Protein AF-0000000067233945 (afdb_homodimer)

InterPro domains:
  IPR002539 MaoC-like dehydratase domain [PF01575] (28-101)
  IPR029069 HotDog domain superfamily [SSF54637] (21-103)
  IPR050965 UPF0336/Enoyl-CoA hydratase-related [PTHR43437] (22-103)

Solvent-accessible surface area (backbone atoms only — not comparable to full-atom values): 13261 Å² total; per-residue (Å²): 133,83,76,78,77,71,69,76,73,77,72,70,74,66,76,70,79,64,71,60,73,82,53,92,84,70,81,84,87,83,86,82,77,51,47,72,66,56,49,52,49,48,29,64,74,52,53,35,62,26,43,28,56,71,29,55,66,44,8,42,72,60,71,35,97,44,28,33,53,59,64,60,66,63,55,40,41,55,60,12,54,49,18,49,72,28,61,60,60,79,81,51,66,50,79,46,71,59,85,68,89,46,60,55,53,72,126,133,81,75,77,75,70,67,75,71,77,71,68,72,67,74,69,80,65,73,61,71,82,53,92,84,70,82,84,85,84,89,83,78,53,48,72,66,56,49,50,50,48,30,63,72,53,53,36,60,25,43,28,57,73,29,56,68,45,9,42,73,59,71,34,96,44,29,32,54,59,62,62,65,63,55,39,41,54,59,12,53,49,18,49,73,28,64,59,61,78,81,52,65,50,81,46,72,59,84,69,88,47,61,56,53,71,128

Sequence (214 aa):
MLRSLRVPGARLLAASSLRREVHVGAEASVTRAFSAEEVKHFVLLTGDANPIHASDVAAKTAGFSAPVLPGILVASLFPAIIGSQFPGTVYVSQTLRFRSPALFSTPMLRSLRVPGARLLAASSLRREVHVGAEASVTRAFSAEEVKHFVLLTGDANPIHASDVAAKTAGFSAPVLPGILVASLFPAIIGSQFPGTVYVSQTLRFRSPALFSTP

Foldseek 3Di:
DPPPPPPPPPPPPPPPLPQPDDDVPDDDDDDDADALVNQVVVCVVVVVPQCLQHDCVSVVVVPHNHRFRDPVVVVVVVCVRVCVVGPPDDDDDDDDDDDDTHDGDDD/DPPPPPPVPDPPPPPPLPQPDDDVPDDDDDDDADALVNQVVVCVVVVVPQCLQHDCVSVVVVPHNHRFRDPVVVVVVVCVRVCVVGPPDDDDDDDDDDDDTHDGDDD

Structure (mmCIF, N/CA/C/O backbone):
data_AF-0000000067233945-model_v1
#
loop_
_entity.id
_entity.type
_entity.pdbx_description
1 polymer 'MaoC-like domain-containing protein'
#
loop_
_atom_site.group_PDB
_atom_site.id
_atom_site.type_symbol
_atom_site.label_atom_id
_atom_site.label_alt_id
_atom_site.label_comp_id
_atom_site.label_asym_id
_atom_site.label_entity_id
_atom_site.label_seq_id
_atom_site.pdbx_PDB_ins_code
_atom_site.Cartn_x
_atom_site.Cartn_y
_atom_site.Cartn_z
_atom_site.occupancy
_atom_site.B_iso_or_equiv
_atom_site.auth_seq_id
_atom_site.auth_comp_id
_atom_site.auth_asym_id
_atom_site.auth_atom_id
_atom_site.pdbx_PDB_model_num
ATOM 1 N N . MET A 1 1 ? 29.312 -39.75 -45.094 1 30.08 1 MET A N 1
ATOM 2 C CA . MET A 1 1 ? 28.359 -40.031 -44.031 1 30.08 1 MET A CA 1
ATOM 3 C C . MET A 1 1 ? 28.312 -38.906 -43.031 1 30.08 1 MET A C 1
ATOM 5 O O . MET A 1 1 ? 29.234 -38.688 -42.25 1 30.08 1 MET A O 1
ATOM 9 N N . LEU A 1 2 ? 27.797 -37.719 -43.438 1 33.41 2 LEU A N 1
ATOM 10 C CA . LEU A 1 2 ? 27.719 -36.438 -42.719 1 33.41 2 LEU A CA 1
ATOM 11 C C . LEU A 1 2 ? 26.891 -36.594 -41.438 1 33.41 2 LEU A C 1
ATOM 13 O O . LEU A 1 2 ? 25.703 -36.906 -41.5 1 33.41 2 LEU A O 1
ATOM 17 N N . ARG A 1 3 ? 27.531 -36.938 -40.344 1 36.28 3 ARG A N 1
ATOM 18 C CA . ARG A 1 3 ? 26.891 -37.094 -39.031 1 36.28 3 ARG A CA 1
ATOM 19 C C . ARG A 1 3 ? 26.141 -35.844 -38.625 1 36.28 3 ARG A C 1
ATOM 21 O O . ARG A 1 3 ? 26.672 -34.719 -38.719 1 36.28 3 ARG A O 1
ATOM 28 N N . SER A 1 4 ? 24.797 -35.812 -38.875 1 39.56 4 SER A N 1
ATOM 29 C CA . SER A 1 4 ? 23.891 -34.75 -38.438 1 39.56 4 SER A CA 1
ATOM 30 C C . SER A 1 4 ? 24.109 -34.438 -36.969 1 39.56 4 SER A C 1
ATOM 32 O O . SER A 1 4 ? 24.156 -35.312 -36.094 1 39.56 4 SER A O 1
ATOM 34 N N . LEU A 1 5 ? 24.984 -33.438 -36.688 1 36.53 5 LEU A N 1
ATOM 35 C CA . LEU A 1 5 ? 25.188 -32.906 -35.344 1 36.53 5 LEU A CA 1
ATOM 36 C C . LEU A 1 5 ? 23.859 -32.5 -34.719 1 36.53 5 LEU A C 1
ATOM 38 O O . LEU A 1 5 ? 23.188 -31.578 -35.219 1 36.53 5 LEU A O 1
ATOM 42 N N . ARG A 1 6 ? 23.125 -33.469 -34.25 1 37.44 6 ARG A N 1
ATOM 43 C CA . ARG A 1 6 ? 21.922 -33.156 -33.5 1 37.44 6 ARG A CA 1
ATOM 44 C C . ARG A 1 6 ? 22.234 -32.125 -32.406 1 37.44 6 ARG A C 1
ATOM 46 O O . ARG A 1 6 ? 23.125 -32.344 -31.562 1 37.44 6 ARG A O 1
ATOM 53 N N . VAL A 1 7 ? 22.172 -30.859 -32.75 1 34.22 7 VAL A N 1
ATOM 54 C CA . VAL A 1 7 ? 22.25 -29.828 -31.734 1 34.22 7 VAL A CA 1
ATOM 55 C C . VAL A 1 7 ? 21.344 -30.188 -30.562 1 34.22 7 VAL A C 1
ATOM 57 O O . VAL A 1 7 ? 20.203 -30.625 -30.766 1 34.22 7 VAL A O 1
ATOM 60 N N . PRO A 1 8 ? 21.953 -30.609 -29.438 1 35.12 8 PRO A N 1
ATOM 61 C CA . PRO A 1 8 ? 21.141 -30.875 -28.25 1 35.12 8 PRO A CA 1
ATOM 62 C C . PRO A 1 8 ? 20.031 -29.844 -28.047 1 35.12 8 PRO A C 1
ATOM 64 O O . PRO A 1 8 ? 20.172 -28.688 -28.453 1 35.12 8 PRO A O 1
ATOM 67 N N . GLY A 1 9 ? 18.781 -30.312 -28.266 1 31.11 9 GLY A N 1
ATOM 68 C CA . GLY A 1 9 ? 17.578 -29.547 -28 1 31.11 9 GLY A CA 1
ATOM 69 C C . GLY A 1 9 ? 17.703 -28.656 -26.766 1 31.11 9 GLY A C 1
ATOM 70 O O . GLY A 1 9 ? 18.391 -29.016 -25.812 1 31.11 9 GLY A O 1
ATOM 71 N N . ALA A 1 10 ? 17.844 -27.375 -26.922 1 32.16 10 ALA A N 1
ATOM 72 C CA . ALA A 1 10 ? 17.641 -26.359 -25.891 1 32.16 10 ALA A CA 1
ATOM 73 C C . ALA A 1 10 ? 16.531 -26.797 -24.922 1 32.16 10 ALA A C 1
ATOM 75 O O . ALA A 1 10 ? 15.383 -26.984 -25.344 1 32.16 10 ALA A O 1
ATOM 76 N N . ARG A 1 11 ? 16.859 -27.766 -24.062 1 32.28 11 ARG A N 1
ATOM 77 C CA . ARG A 1 11 ? 15.945 -27.969 -22.938 1 32.28 11 ARG A CA 1
ATOM 78 C C . ARG A 1 11 ? 15.32 -26.641 -22.5 1 32.28 11 ARG A C 1
ATOM 80 O O . ARG A 1 11 ? 16.031 -25.719 -22.094 1 32.28 11 ARG A O 1
ATOM 87 N N . LEU A 1 12 ? 14.289 -26.219 -23.094 1 32.25 12 LEU A N 1
ATOM 88 C CA . LEU A 1 12 ? 13.414 -25.234 -22.484 1 32.25 12 LEU A CA 1
ATOM 89 C C . LEU A 1 12 ? 13.438 -25.359 -20.953 1 32.25 12 LEU A C 1
ATOM 91 O O . LEU A 1 12 ? 13.039 -26.391 -20.422 1 32.25 12 LEU A O 1
ATOM 95 N N . LEU A 1 13 ? 14.414 -24.906 -20.328 1 33.31 13 LEU A N 1
ATOM 96 C CA . LEU A 1 13 ? 14.297 -24.766 -18.891 1 33.31 13 LEU A CA 1
ATOM 97 C C . LEU A 1 13 ? 12.828 -24.625 -18.484 1 33.31 13 LEU A C 1
ATOM 99 O O . LEU A 1 13 ? 12.172 -23.641 -18.844 1 33.31 13 LEU A O 1
ATOM 103 N N . ALA A 1 14 ? 12.078 -25.641 -18.594 1 33.59 14 ALA A N 1
ATOM 104 C CA . ALA A 1 14 ? 10.812 -25.672 -17.859 1 33.59 14 ALA A CA 1
ATOM 105 C C . ALA A 1 14 ? 10.906 -24.875 -16.562 1 33.59 14 ALA A C 1
ATOM 107 O O . ALA A 1 14 ? 11.844 -25.062 -15.781 1 33.59 14 ALA A O 1
ATOM 108 N N . 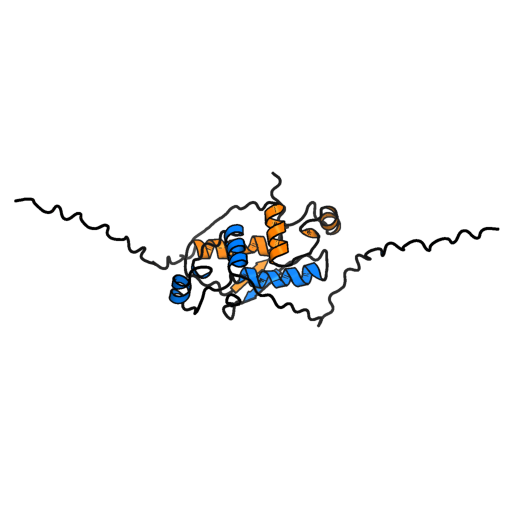ALA A 1 15 ? 10.789 -23.609 -16.594 1 37.28 15 ALA A N 1
ATOM 109 C CA . ALA A 1 15 ? 10.523 -22.875 -15.352 1 37.28 15 ALA A CA 1
ATOM 110 C C . ALA A 1 15 ? 9.773 -23.766 -14.352 1 37.28 15 ALA A C 1
ATOM 112 O O . ALA A 1 15 ? 8.602 -24.078 -14.555 1 37.28 15 ALA A O 1
ATOM 113 N N . SER A 1 16 ? 10.195 -24.984 -14.008 1 38.03 16 SER A N 1
ATOM 114 C CA . SER A 1 16 ? 9.656 -25.719 -12.867 1 38.03 16 SER A CA 1
ATOM 115 C C . SER A 1 16 ? 9.023 -24.781 -11.844 1 38.03 16 SER A C 1
ATOM 117 O O . SER A 1 16 ? 9.648 -23.812 -11.414 1 38.03 16 SER A O 1
ATOM 119 N N . SER A 1 17 ? 7.781 -24.297 -12 1 43.81 17 SER A N 1
ATOM 120 C CA . SER A 1 17 ? 6.906 -23.641 -11.031 1 43.81 17 SER A CA 1
ATOM 121 C C . SER A 1 17 ? 7.227 -24.078 -9.609 1 43.81 17 SER A C 1
ATOM 123 O O . SER A 1 17 ? 6.449 -24.812 -8.984 1 43.81 17 SER A O 1
ATOM 125 N N . LEU A 1 18 ? 8.352 -24.812 -9.281 1 44.22 18 LEU A N 1
ATOM 126 C CA . LEU A 1 18 ? 8.625 -25.25 -7.918 1 44.22 18 LEU A CA 1
ATOM 127 C C . LEU A 1 18 ? 8.266 -24.156 -6.918 1 44.22 18 LEU A C 1
ATOM 129 O O . LEU A 1 18 ? 8.727 -23.031 -7.035 1 44.22 18 LEU A O 1
ATOM 133 N N . ARG A 1 19 ? 7.008 -24.203 -6.531 1 52.81 19 ARG A N 1
ATOM 134 C CA . ARG A 1 19 ? 6.629 -23.469 -5.336 1 52.81 19 ARG A CA 1
ATOM 135 C C . ARG A 1 19 ? 7.781 -23.406 -4.34 1 52.81 19 ARG A C 1
ATOM 137 O O . ARG A 1 19 ? 8.188 -24.422 -3.785 1 52.81 19 ARG A O 1
ATOM 144 N N . ARG A 1 20 ? 8.828 -22.703 -4.656 1 61.91 20 ARG A N 1
ATOM 145 C CA . ARG A 1 20 ? 9.852 -22.469 -3.637 1 61.91 20 ARG A CA 1
ATOM 146 C C . ARG A 1 20 ? 9.211 -22.266 -2.266 1 61.91 20 ARG A C 1
ATOM 148 O O . ARG A 1 20 ? 8.25 -21.516 -2.127 1 61.91 20 ARG A O 1
ATOM 155 N N . GLU A 1 21 ? 9.258 -23.328 -1.604 1 69.44 21 GLU A N 1
ATOM 156 C CA . GLU A 1 21 ? 8.805 -23.25 -0.218 1 69.44 21 GLU A CA 1
ATOM 157 C C . GLU A 1 21 ? 9.711 -22.328 0.602 1 69.44 21 GLU A C 1
ATOM 159 O O . GLU A 1 21 ? 10.93 -22.328 0.42 1 69.44 21 GLU A O 1
ATOM 164 N N . VAL A 1 22 ? 9.109 -21.359 1.171 1 70.25 22 VAL A N 1
ATOM 165 C CA . VAL A 1 22 ? 9.852 -20.531 2.125 1 70.25 22 VAL A CA 1
ATOM 166 C C . VAL A 1 22 ? 10.102 -21.328 3.404 1 70.25 22 VAL A C 1
ATOM 168 O O . VAL A 1 22 ? 9.18 -21.906 3.984 1 70.25 22 VAL A O 1
ATOM 171 N N . HIS A 1 23 ? 11.312 -21.516 3.559 1 76.94 23 HIS A N 1
ATOM 172 C CA . HIS A 1 23 ? 11.648 -22.219 4.789 1 76.94 23 HIS A CA 1
ATOM 173 C C . HIS A 1 23 ? 11.648 -21.281 5.984 1 76.94 23 HIS A C 1
ATOM 175 O O . HIS A 1 23 ? 11.992 -20.094 5.844 1 76.94 23 HIS A O 1
ATOM 181 N N . VAL A 1 24 ? 11.195 -21.781 7.105 1 79.69 24 VAL A N 1
ATOM 182 C CA . VAL A 1 24 ? 11.289 -21.016 8.352 1 79.69 24 VAL A CA 1
ATOM 183 C C . VAL A 1 24 ? 12.734 -20.578 8.578 1 79.69 24 VAL A C 1
ATOM 185 O O . VAL A 1 24 ? 13.664 -21.375 8.422 1 79.69 24 VAL A O 1
ATOM 188 N N . GLY A 1 25 ? 12.844 -19.312 8.75 1 82.12 25 GLY A N 1
ATOM 189 C CA . GLY A 1 25 ? 14.164 -18.75 8.977 1 82.12 25 GLY A CA 1
ATOM 190 C C . GLY A 1 25 ? 14.758 -18.094 7.742 1 82.12 25 GLY A C 1
ATOM 191 O O . GLY A 1 25 ? 15.789 -17.422 7.824 1 82.12 25 GLY A O 1
ATOM 192 N N . ALA A 1 26 ? 14.156 -18.312 6.594 1 80.38 26 ALA A N 1
ATOM 193 C CA . ALA A 1 26 ? 14.633 -17.641 5.387 1 80.38 26 ALA A CA 1
ATOM 194 C C . ALA A 1 26 ? 14.508 -16.125 5.52 1 80.38 26 ALA A C 1
ATOM 196 O O . ALA A 1 26 ? 13.555 -15.617 6.117 1 80.38 26 ALA A O 1
ATOM 197 N N . GLU A 1 27 ? 15.602 -15.414 5.203 1 83.19 27 GLU A N 1
ATOM 198 C CA . GLU A 1 27 ? 15.609 -13.961 5.262 1 83.19 27 GLU A CA 1
ATOM 199 C C . GLU A 1 27 ? 15.703 -13.352 3.863 1 83.19 27 GLU A C 1
ATOM 201 O O . GLU A 1 27 ? 16.438 -13.859 3.012 1 83.19 27 GLU A O 1
ATOM 206 N N . ALA A 1 28 ? 14.922 -12.422 3.65 1 83.62 28 ALA A N 1
ATOM 207 C CA . ALA A 1 28 ? 15.008 -11.586 2.453 1 83.62 28 ALA A CA 1
ATOM 208 C C . ALA A 1 28 ? 15.031 -10.102 2.816 1 83.62 28 ALA A C 1
ATOM 210 O O . ALA A 1 28 ? 14.359 -9.68 3.76 1 83.62 28 ALA A O 1
ATOM 211 N N . SER A 1 29 ? 15.945 -9.375 2.152 1 84.19 29 SER A N 1
ATOM 212 C CA . SER A 1 29 ? 16.047 -7.945 2.412 1 84.19 29 SER A CA 1
ATOM 213 C C . SER A 1 29 ? 16.109 -7.152 1.111 1 84.19 29 SER A C 1
ATOM 215 O O . SER A 1 29 ? 16.703 -7.602 0.128 1 84.19 29 SER A O 1
ATOM 217 N N . VAL A 1 30 ? 15.461 -6.055 1.153 1 85.56 30 VAL A N 1
ATOM 218 C CA . VAL A 1 30 ? 15.555 -5.098 0.057 1 85.56 30 VAL A CA 1
ATOM 219 C C . VAL A 1 30 ? 15.781 -3.693 0.616 1 85.56 30 VAL A C 1
ATOM 221 O O . VAL A 1 30 ? 15.227 -3.34 1.662 1 85.56 30 VAL A O 1
ATOM 224 N N . THR A 1 31 ? 16.688 -2.938 0.025 1 87.94 31 THR A N 1
ATOM 225 C CA . THR A 1 31 ? 16.844 -1.515 0.306 1 87.94 31 THR A CA 1
ATOM 226 C C . THR A 1 31 ? 16.328 -0.671 -0.855 1 87.94 31 THR A C 1
ATOM 228 O O . THR A 1 31 ? 16.703 -0.886 -2.006 1 87.94 31 THR A O 1
ATOM 231 N N . ARG A 1 32 ? 15.438 0.134 -0.486 1 90.25 32 ARG A N 1
ATOM 232 C CA . ARG A 1 32 ? 14.812 0.95 -1.518 1 90.25 32 ARG A CA 1
ATOM 233 C C . ARG A 1 32 ? 14.75 2.416 -1.098 1 90.25 32 ARG A C 1
ATOM 235 O O . ARG A 1 32 ? 14.445 2.725 0.055 1 90.25 32 ARG A O 1
ATOM 242 N N . ALA A 1 33 ? 15.195 3.307 -2.045 1 91.31 33 ALA A N 1
ATOM 243 C CA . ALA A 1 33 ? 14.977 4.746 -1.906 1 91.31 33 ALA A CA 1
ATOM 244 C C . ALA A 1 33 ? 13.859 5.219 -2.826 1 91.31 33 ALA A C 1
ATOM 246 O O . ALA A 1 33 ? 13.836 4.883 -4.012 1 91.31 33 ALA A O 1
ATOM 247 N N . PHE A 1 34 ? 12.898 5.906 -2.23 1 94.81 34 PHE A N 1
ATOM 248 C CA . PHE A 1 34 ? 11.844 6.512 -3.035 1 94.81 34 PHE A CA 1
ATOM 249 C C . PHE A 1 34 ? 12.109 7.996 -3.256 1 94.81 34 PHE A C 1
AT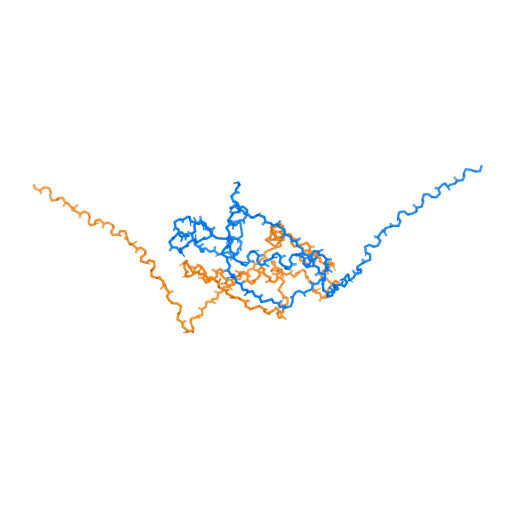OM 251 O O . PHE A 1 34 ? 12.359 8.734 -2.301 1 94.81 34 PHE A O 1
ATOM 258 N N . SER A 1 35 ? 12.031 8.43 -4.5 1 93.75 35 SER A N 1
ATOM 259 C CA . SER A 1 35 ? 12.18 9.844 -4.82 1 93.75 35 SER A CA 1
ATOM 260 C C . SER A 1 35 ? 10.883 10.609 -4.586 1 93.75 35 SER A C 1
ATOM 262 O O . SER A 1 35 ? 9.812 10 -4.465 1 93.75 35 SER A O 1
ATOM 264 N N . ALA A 1 36 ? 10.992 11.938 -4.59 1 93.94 36 ALA A N 1
ATOM 265 C CA . ALA A 1 36 ? 9.812 12.781 -4.465 1 93.94 36 ALA A CA 1
ATOM 266 C C . ALA A 1 36 ? 8.828 12.531 -5.605 1 93.94 36 ALA A C 1
ATOM 268 O O . ALA A 1 36 ? 7.613 12.539 -5.402 1 93.94 36 ALA A O 1
ATOM 269 N N . GLU A 1 37 ? 9.398 12.289 -6.754 1 94.75 37 GLU A N 1
ATOM 270 C CA . GLU A 1 37 ? 8.555 12.039 -7.922 1 94.75 37 GLU A CA 1
ATOM 271 C C . GLU A 1 37 ? 7.809 10.711 -7.785 1 94.75 37 GLU A C 1
ATOM 273 O O . GLU A 1 37 ? 6.633 10.625 -8.141 1 94.75 37 GLU A O 1
ATOM 278 N N . GLU A 1 38 ? 8.414 9.695 -7.285 1 96.06 38 GLU A N 1
ATOM 279 C CA . GLU A 1 38 ? 7.77 8.398 -7.066 1 96.06 38 GLU A CA 1
ATOM 280 C C . GLU A 1 38 ? 6.66 8.5 -6.027 1 96.06 38 GLU A C 1
ATOM 282 O O . GLU A 1 38 ? 5.59 7.914 -6.191 1 96.06 38 GLU A O 1
ATOM 287 N N . VAL A 1 39 ? 6.953 9.297 -5 1 96.56 39 VAL A N 1
ATOM 288 C CA . VAL A 1 39 ? 5.938 9.484 -3.973 1 96.56 39 VAL A CA 1
ATOM 289 C C . VAL A 1 39 ? 4.754 10.266 -4.551 1 96.56 39 VAL A C 1
ATOM 291 O O . VAL A 1 39 ? 3.598 9.938 -4.273 1 96.56 39 VAL A O 1
ATOM 294 N N . LYS A 1 40 ? 5.07 11.273 -5.352 1 95.88 40 LYS A N 1
ATOM 295 C CA . LYS A 1 40 ? 4.004 12.023 -6.008 1 95.88 40 LYS A CA 1
ATOM 296 C C . LYS A 1 40 ? 3.131 11.109 -6.863 1 95.88 40 LYS A C 1
ATOM 298 O O . LYS A 1 40 ? 1.903 11.219 -6.844 1 95.88 40 LYS A O 1
ATOM 303 N N . HIS A 1 41 ? 3.711 10.219 -7.559 1 96.25 41 HIS A N 1
ATOM 304 C CA . HIS A 1 41 ? 2.965 9.258 -8.359 1 96.25 41 HIS A CA 1
ATOM 305 C C . HIS A 1 41 ? 2.086 8.367 -7.488 1 96.25 41 HIS A C 1
ATOM 307 O O . HIS A 1 41 ? 0.93 8.102 -7.828 1 96.25 41 HIS A O 1
ATOM 313 N N . PHE A 1 42 ? 2.633 7.957 -6.422 1 97.75 42 PHE A N 1
ATOM 314 C CA . PHE A 1 42 ? 1.898 7.074 -5.52 1 97.75 42 PHE A CA 1
ATOM 315 C C . PHE A 1 42 ? 0.682 7.789 -4.941 1 97.75 42 PHE A C 1
ATOM 317 O O . PHE A 1 42 ? -0.415 7.227 -4.906 1 97.75 42 PHE A O 1
ATOM 324 N N . VAL A 1 43 ? 0.889 9.023 -4.5 1 97 43 VAL A N 1
ATOM 325 C CA . VAL A 1 43 ? -0.209 9.734 -3.848 1 97 43 VAL A CA 1
ATOM 326 C C . VAL A 1 43 ? -1.282 10.078 -4.875 1 97 43 VAL A C 1
ATOM 328 O O . VAL A 1 43 ? -2.475 10.094 -4.559 1 97 43 VAL A O 1
ATOM 331 N N . LEU A 1 44 ? -0.892 10.336 -6.105 1 95.81 44 LEU A N 1
ATOM 332 C CA . LEU A 1 44 ? -1.872 10.562 -7.16 1 95.81 44 LEU A CA 1
ATOM 333 C C . LEU A 1 44 ? -2.65 9.289 -7.465 1 95.81 44 LEU A C 1
ATOM 335 O O . LEU A 1 44 ? -3.869 9.328 -7.648 1 95.81 44 LEU A O 1
ATOM 339 N N . LEU A 1 45 ? -1.962 8.195 -7.539 1 96.5 45 LEU A N 1
ATOM 340 C CA . LEU A 1 45 ? -2.57 6.902 -7.832 1 96.5 45 LEU A CA 1
ATOM 341 C C . LEU A 1 45 ? -3.586 6.527 -6.758 1 96.5 45 LEU A C 1
ATOM 343 O O . LEU A 1 45 ? -4.68 6.047 -7.074 1 96.5 45 LEU A O 1
ATOM 347 N N . THR A 1 46 ? -3.232 6.723 -5.504 1 95.94 46 THR A N 1
ATOM 348 C CA . THR A 1 46 ? -4.043 6.234 -4.395 1 95.94 46 THR A CA 1
ATOM 349 C C . THR A 1 46 ? -5.047 7.297 -3.951 1 95.94 46 THR A C 1
ATOM 351 O O . THR A 1 46 ? -6.016 6.988 -3.258 1 95.94 46 THR A O 1
ATOM 354 N N . GLY A 1 47 ? -4.73 8.641 -4.23 1 95.06 47 GLY A N 1
ATOM 355 C CA . GLY A 1 47 ? -5.578 9.734 -3.787 1 95.06 47 GLY A CA 1
ATOM 356 C C . GLY A 1 47 ? -5.199 10.266 -2.416 1 95.06 47 GLY A C 1
ATOM 357 O O . GLY A 1 47 ? -5.969 11 -1.794 1 95.06 47 GLY A O 1
ATOM 358 N N . ASP A 1 48 ? -4.086 9.828 -1.874 1 95.5 48 ASP A N 1
ATOM 359 C CA . ASP A 1 48 ? -3.625 10.32 -0.578 1 95.5 48 ASP A CA 1
ATOM 360 C C . ASP A 1 48 ? -3.168 11.773 -0.668 1 95.5 48 ASP A C 1
ATOM 362 O O . ASP A 1 48 ? -1.996 12.039 -0.941 1 95.5 48 ASP A O 1
ATOM 366 N N . ALA A 1 49 ? -4.016 12.672 -0.311 1 94.5 49 ALA A N 1
ATOM 367 C CA . ALA A 1 49 ? -3.736 14.102 -0.442 1 94.5 49 ALA A CA 1
ATOM 368 C C . ALA A 1 49 ? -3.24 14.688 0.877 1 94.5 49 ALA A C 1
ATOM 370 O O . ALA A 1 49 ? -3.318 15.898 1.094 1 94.5 49 ALA A O 1
ATOM 371 N N . ASN A 1 50 ? -2.807 13.898 1.774 1 96.5 50 ASN A N 1
ATOM 372 C CA . ASN A 1 50 ? -2.207 14.383 3.014 1 96.5 50 ASN A CA 1
ATOM 373 C C . ASN A 1 50 ? -0.965 15.227 2.74 1 96.5 50 ASN A C 1
ATOM 375 O O . ASN A 1 50 ? 0.024 14.727 2.203 1 96.5 50 ASN A O 1
ATOM 379 N N . PRO A 1 51 ? -0.966 16.453 3.086 1 96.88 51 PRO A N 1
ATOM 380 C CA . PRO A 1 51 ? 0.139 17.328 2.701 1 96.88 51 PRO A CA 1
ATOM 381 C C . PRO A 1 51 ? 1.458 16.953 3.369 1 96.88 51 PRO A C 1
ATOM 383 O O . PRO A 1 51 ? 2.525 17.391 2.926 1 96.88 51 PRO A O 1
ATOM 386 N N . ILE A 1 52 ? 1.433 16.125 4.395 1 96 52 ILE A N 1
ATOM 387 C CA . ILE A 1 52 ? 2.67 15.75 5.074 1 96 52 ILE A CA 1
ATOM 388 C C . ILE A 1 52 ? 3.557 14.945 4.129 1 96 52 ILE A C 1
ATOM 390 O O . ILE A 1 52 ? 4.742 14.742 4.398 1 96 52 ILE A O 1
ATOM 394 N N . HIS A 1 53 ? 3.041 14.43 3.039 1 97.06 53 HIS A N 1
ATOM 395 C CA . HIS A 1 53 ? 3.809 13.617 2.104 1 97.06 53 HIS A CA 1
ATOM 396 C C . HIS A 1 53 ? 4.445 14.477 1.018 1 97.06 53 HIS A C 1
ATOM 398 O O . HIS A 1 53 ? 5.238 13.977 0.214 1 97.06 53 HIS A O 1
ATOM 404 N N . ALA A 1 54 ? 4.223 15.805 1.025 1 95.69 54 ALA A N 1
ATOM 405 C CA . ALA A 1 54 ? 4.695 16.562 -0.126 1 95.69 54 ALA A CA 1
ATOM 406 C C . ALA A 1 54 ? 5.156 17.969 0.293 1 95.69 54 ALA A C 1
ATOM 408 O O . ALA A 1 54 ? 5.98 18.578 -0.383 1 95.69 54 ALA A O 1
ATOM 409 N N . SER A 1 55 ? 4.625 18.438 1.328 1 96 55 SER A N 1
ATOM 410 C CA . SER A 1 55 ? 4.863 19.812 1.733 1 96 55 SER A CA 1
ATOM 411 C C . SER A 1 55 ? 5.824 19.891 2.916 1 96 55 SER A C 1
ATOM 413 O O . SER A 1 55 ? 5.535 19.359 3.99 1 96 55 SER A O 1
ATOM 415 N N . ASP A 1 56 ? 6.855 20.656 2.736 1 95.88 56 ASP A N 1
ATOM 416 C CA . ASP A 1 56 ? 7.793 20.859 3.834 1 95.88 56 ASP A CA 1
ATOM 417 C C . ASP A 1 56 ? 7.117 21.547 5.016 1 95.88 56 ASP A C 1
ATOM 419 O O . ASP A 1 56 ? 7.312 21.156 6.168 1 95.88 56 ASP A O 1
ATOM 423 N N . VAL A 1 57 ? 6.348 22.484 4.684 1 96.25 57 VAL A N 1
ATOM 424 C CA . VAL A 1 57 ? 5.684 23.266 5.727 1 96.25 57 VAL A CA 1
ATOM 425 C C . VAL A 1 57 ? 4.703 22.375 6.492 1 96.25 57 VAL A C 1
ATOM 427 O O . VAL A 1 57 ? 4.684 22.375 7.723 1 96.25 57 VAL A O 1
ATOM 430 N N . ALA A 1 58 ? 3.928 21.562 5.816 1 95.75 58 ALA A N 1
ATOM 431 C CA . ALA A 1 58 ? 2.965 20.672 6.465 1 95.75 58 ALA A CA 1
ATOM 432 C C . ALA A 1 58 ? 3.672 19.625 7.309 1 95.75 58 ALA A C 1
ATOM 434 O O . ALA A 1 58 ? 3.229 19.297 8.414 1 95.75 58 ALA A O 1
ATOM 435 N N . ALA A 1 59 ? 4.727 19.125 6.719 1 95.94 59 ALA A N 1
ATOM 436 C CA . ALA A 1 59 ? 5.488 18.125 7.453 1 95.94 59 ALA A CA 1
ATOM 437 C C . ALA A 1 59 ? 6.047 18.688 8.75 1 95.94 59 ALA A C 1
ATOM 439 O O . ALA A 1 59 ? 5.891 18.094 9.82 1 95.94 59 ALA A O 1
ATOM 440 N N . LYS A 1 60 ? 6.609 19.859 8.695 1 95.56 60 LYS A N 1
ATOM 441 C CA . LYS A 1 60 ? 7.176 20.516 9.875 1 95.56 60 LYS A CA 1
ATOM 442 C C . LYS A 1 60 ? 6.09 20.828 10.898 1 95.56 60 LYS A C 1
ATOM 444 O O . LYS A 1 60 ? 6.301 20.656 12.102 1 95.56 60 LYS A O 1
ATOM 449 N N . THR A 1 61 ? 5.02 21.25 10.375 1 94.56 61 THR A N 1
ATOM 450 C CA . THR A 1 61 ? 3.898 21.547 11.258 1 94.56 61 THR A CA 1
ATOM 451 C C . THR A 1 61 ? 3.439 20.297 11.992 1 94.56 61 THR A C 1
ATOM 453 O O . THR A 1 61 ? 3.037 20.359 13.156 1 94.56 61 THR A O 1
ATOM 456 N N . ALA A 1 62 ? 3.578 19.141 11.367 1 92.88 62 ALA A N 1
ATOM 457 C CA . ALA A 1 62 ? 3.152 17.875 11.953 1 92.88 62 ALA A CA 1
ATOM 458 C C . ALA A 1 62 ? 4.262 17.266 12.805 1 92.88 62 ALA A C 1
ATOM 460 O O . ALA A 1 62 ? 4.09 16.188 13.375 1 92.88 62 ALA A O 1
ATOM 461 N N . GLY A 1 63 ? 5.41 17.953 12.828 1 94.25 63 GLY A N 1
ATOM 462 C CA . GLY A 1 63 ? 6.457 17.516 13.734 1 94.25 63 GLY A CA 1
ATOM 463 C C . GLY A 1 63 ? 7.562 16.734 13.039 1 94.25 63 GLY A C 1
ATOM 464 O O . GLY A 1 63 ? 8.375 16.094 13.695 1 94.25 63 GLY A O 1
ATOM 465 N N . PHE A 1 64 ? 7.594 16.781 11.781 1 94.94 64 PHE A N 1
ATOM 466 C CA . PHE A 1 64 ? 8.625 16.078 11.023 1 94.94 64 PHE A CA 1
ATOM 467 C C . PHE A 1 64 ? 9.648 17.047 10.461 1 94.94 64 PHE A C 1
ATOM 469 O O . PHE A 1 64 ? 9.359 18.234 10.305 1 94.94 64 PHE A O 1
ATOM 476 N N . SER A 1 65 ? 10.82 16.547 10.156 1 95.06 65 SER A N 1
ATOM 477 C CA . SER A 1 65 ? 11.891 17.406 9.656 1 95.06 65 SER A CA 1
ATOM 478 C C . SER A 1 65 ? 11.758 17.625 8.148 1 95.06 65 SER A C 1
ATOM 480 O O . SER A 1 65 ? 12.344 18.562 7.605 1 95.06 65 SER A O 1
ATOM 482 N N . ALA A 1 66 ? 11.07 16.766 7.477 1 95.44 66 ALA A N 1
ATOM 483 C CA . ALA A 1 66 ? 10.805 16.766 6.043 1 95.44 66 ALA A CA 1
ATOM 484 C C . ALA A 1 66 ? 9.57 15.93 5.703 1 95.44 66 ALA A C 1
ATOM 486 O O . ALA A 1 66 ? 9.039 15.234 6.562 1 95.44 66 ALA A O 1
ATOM 487 N N . PRO A 1 67 ? 9.117 16.031 4.508 1 96.06 67 PRO A N 1
ATOM 488 C CA . PRO A 1 67 ? 7.984 15.188 4.129 1 96.06 67 PRO A CA 1
ATOM 489 C C . PRO A 1 67 ? 8.258 13.703 4.359 1 96.06 67 PRO A C 1
ATOM 491 O O . PRO A 1 67 ? 9.375 13.227 4.109 1 96.06 67 PRO A O 1
ATOM 494 N N . VAL A 1 68 ? 7.215 13.039 4.852 1 96 68 VAL A N 1
ATOM 495 C CA . VAL A 1 68 ? 7.379 11.641 5.215 1 96 68 VAL A CA 1
ATOM 496 C C . VAL A 1 68 ? 6.766 10.75 4.133 1 96 68 VAL A C 1
ATOM 498 O O . VAL A 1 68 ? 5.77 11.125 3.506 1 96 68 VAL A O 1
ATOM 501 N N . LEU A 1 69 ? 7.398 9.648 3.947 1 96.38 69 LEU A N 1
ATOM 502 C CA . LEU A 1 69 ? 6.84 8.664 3.029 1 96.38 69 LEU A CA 1
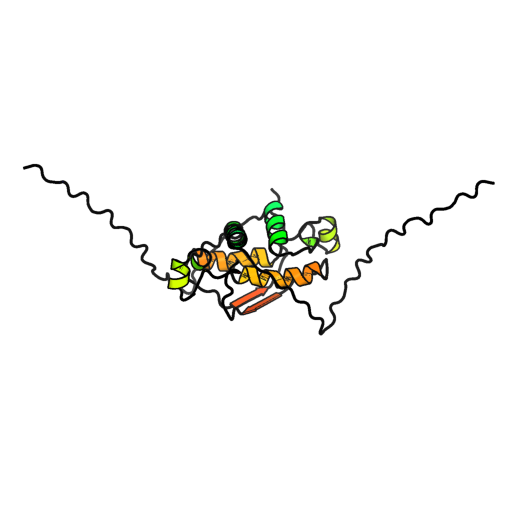ATOM 503 C C . LEU A 1 69 ? 5.516 8.125 3.557 1 96.38 69 LEU A C 1
ATOM 505 O O . LEU A 1 69 ? 5.363 7.902 4.758 1 96.38 69 LEU A O 1
ATOM 509 N N . PRO A 1 70 ? 4.57 7.91 2.643 1 96.81 70 PRO A N 1
ATOM 510 C CA . PRO A 1 70 ? 3.402 7.145 3.094 1 96.81 70 PRO A CA 1
ATOM 511 C C . PRO A 1 70 ? 3.773 5.766 3.635 1 96.81 70 PRO A C 1
ATOM 513 O O . PRO A 1 70 ? 4.383 4.961 2.922 1 96.81 70 PRO A O 1
ATOM 516 N N . GLY A 1 71 ? 3.422 5.477 4.816 1 95.56 71 GLY A N 1
ATOM 517 C CA . GLY A 1 71 ? 3.797 4.219 5.445 1 95.56 71 GLY A CA 1
ATOM 518 C C . GLY A 1 71 ? 3.371 3.002 4.645 1 95.56 71 GLY A C 1
ATOM 519 O O . GLY A 1 71 ? 4.109 2.018 4.562 1 95.56 71 GLY A O 1
ATOM 520 N N . ILE A 1 72 ? 2.258 3.053 4.09 1 96.81 72 ILE A N 1
ATOM 521 C CA . ILE A 1 72 ? 1.719 1.92 3.346 1 96.81 72 ILE A CA 1
ATOM 522 C C . ILE A 1 72 ? 2.527 1.711 2.066 1 96.81 72 ILE A C 1
ATOM 524 O O . ILE A 1 72 ? 2.617 0.591 1.558 1 96.81 72 ILE A O 1
ATOM 528 N N . LEU A 1 73 ? 3.104 2.75 1.45 1 96.69 73 LEU A N 1
ATOM 529 C CA . LEU A 1 73 ? 4.035 2.586 0.34 1 96.69 73 LEU A CA 1
ATOM 530 C C . LEU A 1 73 ? 5.262 1.79 0.773 1 96.69 73 LEU A C 1
ATOM 532 O O . LEU A 1 73 ? 5.672 0.853 0.085 1 96.69 73 LEU A O 1
ATOM 536 N N . VAL A 1 74 ? 5.832 2.119 1.911 1 94.94 74 VAL A N 1
ATOM 537 C CA . VAL A 1 74 ? 6.965 1.371 2.451 1 94.94 74 VAL A CA 1
ATOM 538 C C . VAL A 1 74 ? 6.547 -0.073 2.721 1 94.94 74 VAL A C 1
ATOM 540 O O . VAL A 1 74 ? 7.266 -1.01 2.369 1 94.94 74 VAL A O 1
ATOM 543 N N . ALA A 1 75 ? 5.344 -0.225 3.289 1 94.88 75 ALA A N 1
ATOM 544 C CA . ALA A 1 75 ? 4.832 -1.55 3.631 1 94.88 75 ALA A CA 1
ATOM 545 C C . ALA A 1 75 ? 4.633 -2.4 2.381 1 94.88 75 ALA A C 1
ATOM 547 O O . ALA A 1 75 ? 4.656 -3.633 2.449 1 94.88 75 ALA A O 1
ATOM 548 N N . SER A 1 76 ? 4.391 -1.787 1.238 1 96 76 SER A N 1
ATOM 549 C CA . SER A 1 76 ? 4.145 -2.516 -0.003 1 96 76 SER A CA 1
ATOM 550 C C . SER A 1 76 ? 5.383 -3.293 -0.438 1 96 76 SER A C 1
ATOM 552 O O . SER A 1 76 ? 5.297 -4.168 -1.302 1 96 76 SER A O 1
ATOM 554 N N . LEU A 1 77 ? 6.574 -3.059 0.156 1 94 77 LEU A N 1
ATOM 555 C CA . LEU A 1 77 ? 7.797 -3.785 -0.165 1 94 77 LEU A CA 1
ATOM 556 C C . LEU A 1 77 ? 7.734 -5.215 0.361 1 94 77 LEU A C 1
ATOM 558 O O . LEU A 1 77 ? 8.375 -6.113 -0.191 1 94 77 LEU A O 1
ATOM 562 N N . PHE A 1 78 ? 6.883 -5.5 1.354 1 92.5 78 PHE A N 1
ATOM 563 C CA . PHE A 1 78 ? 6.801 -6.844 1.914 1 92.5 78 PHE A CA 1
ATOM 564 C C . PHE A 1 78 ? 6.168 -7.805 0.918 1 92.5 78 PHE A C 1
ATOM 566 O O . PHE A 1 78 ? 6.793 -8.781 0.508 1 92.5 78 PHE A O 1
ATOM 573 N N . PRO A 1 79 ? 4.949 -7.488 0.479 1 92.69 79 PRO A N 1
ATOM 574 C CA . PRO A 1 79 ? 4.375 -8.391 -0.524 1 92.69 79 PRO A CA 1
ATOM 575 C C . PRO A 1 79 ? 5.184 -8.422 -1.818 1 92.69 79 PRO A C 1
ATOM 577 O O . PRO A 1 79 ? 5.227 -9.445 -2.5 1 92.69 79 PRO A O 1
ATOM 580 N N . ALA A 1 80 ? 5.867 -7.332 -2.139 1 93.06 80 ALA A N 1
ATOM 581 C CA . ALA A 1 80 ? 6.715 -7.32 -3.326 1 93.06 80 ALA A CA 1
ATOM 582 C C . ALA A 1 80 ? 7.84 -8.344 -3.209 1 93.06 80 ALA A C 1
ATOM 584 O O . ALA A 1 80 ? 8.117 -9.086 -4.156 1 93.06 80 ALA A O 1
ATOM 585 N N . ILE A 1 81 ? 8.508 -8.383 -2.049 1 91.25 81 ILE A N 1
ATOM 586 C CA . ILE A 1 81 ? 9.602 -9.32 -1.82 1 91.25 81 ILE A CA 1
ATOM 587 C C . ILE A 1 81 ? 9.07 -10.75 -1.912 1 91.25 81 ILE A C 1
ATOM 589 O O . ILE A 1 81 ? 9.633 -11.586 -2.625 1 91.25 81 ILE A O 1
ATOM 593 N N . ILE A 1 82 ? 7.984 -11.039 -1.291 1 89 82 ILE A N 1
ATOM 594 C CA . ILE A 1 82 ? 7.43 -12.383 -1.232 1 89 82 ILE A CA 1
ATOM 595 C C . ILE A 1 82 ? 6.926 -12.797 -2.613 1 89 82 ILE A C 1
ATOM 597 O O . ILE A 1 82 ? 7.277 -13.867 -3.117 1 89 82 ILE A O 1
ATOM 601 N N . GLY A 1 83 ? 6.141 -11.945 -3.232 1 88.44 83 GLY A N 1
ATOM 602 C CA . GLY A 1 83 ? 5.555 -12.25 -4.527 1 88.44 83 GLY A CA 1
ATOM 603 C C . GLY A 1 83 ? 6.582 -12.398 -5.633 1 88.44 83 GLY A C 1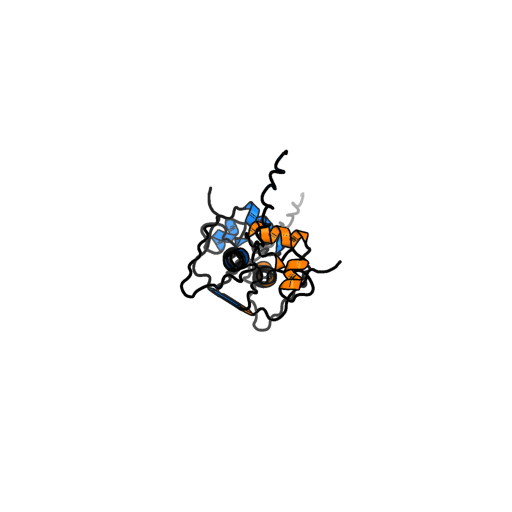
ATOM 604 O O . GLY A 1 83 ? 6.379 -13.164 -6.578 1 88.44 83 GLY A O 1
ATOM 605 N N . SER A 1 84 ? 7.672 -11.68 -5.488 1 89.56 84 SER A N 1
ATOM 606 C CA . SER A 1 84 ? 8.734 -11.758 -6.488 1 89.56 84 SER A CA 1
ATOM 607 C C . SER A 1 84 ? 9.578 -13.016 -6.297 1 89.56 84 SER A C 1
ATOM 609 O O . SER A 1 84 ? 10.023 -13.625 -7.273 1 89.56 84 SER A O 1
ATOM 611 N N . GLN A 1 85 ? 9.727 -13.406 -5.078 1 87.5 85 GLN A N 1
ATOM 612 C CA . GLN A 1 85 ? 10.562 -14.562 -4.785 1 87.5 85 GLN A CA 1
ATOM 613 C C . GLN A 1 85 ? 9.766 -15.859 -4.906 1 87.5 85 GLN A C 1
ATOM 615 O O . GLN A 1 85 ? 10.328 -16.906 -5.23 1 87.5 85 GLN A O 1
ATOM 620 N N . PHE A 1 86 ? 8.477 -15.789 -4.66 1 88.31 86 PHE A N 1
ATOM 621 C CA . PHE A 1 86 ? 7.594 -16.953 -4.719 1 88.31 86 PHE A CA 1
ATOM 622 C C . PHE A 1 86 ? 6.371 -16.656 -5.578 1 88.31 86 PHE A C 1
ATOM 624 O O . PHE A 1 86 ? 5.266 -16.5 -5.062 1 88.31 86 PHE A O 1
ATOM 631 N N . PRO A 1 87 ? 6.57 -16.688 -6.879 1 90.38 87 PRO A N 1
ATOM 632 C CA . PRO A 1 87 ? 5.453 -16.375 -7.773 1 90.38 87 PRO A CA 1
ATOM 633 C C . PRO A 1 87 ? 4.23 -17.25 -7.527 1 90.38 87 PRO A C 1
ATOM 635 O O . PRO A 1 87 ? 4.371 -18.453 -7.25 1 90.38 87 PRO A O 1
ATOM 638 N N . GLY A 1 88 ? 3.061 -16.562 -7.578 1 90.25 88 GLY A N 1
ATOM 639 C CA . GLY A 1 88 ? 1.823 -17.297 -7.359 1 90.25 88 GLY A CA 1
ATOM 640 C C . GLY A 1 88 ? 1.35 -17.25 -5.918 1 90.25 88 GLY A C 1
ATOM 641 O O . GLY A 1 88 ? 0.227 -17.656 -5.617 1 90.25 88 GLY A O 1
ATOM 642 N N . THR A 1 89 ? 2.168 -16.719 -5.023 1 87.81 89 THR A N 1
ATOM 643 C CA . THR A 1 89 ? 1.806 -16.641 -3.611 1 87.81 89 THR A CA 1
ATOM 644 C C . THR A 1 89 ? 0.727 -15.586 -3.389 1 87.81 89 THR A C 1
ATOM 646 O O . THR A 1 89 ? 0.774 -14.508 -3.984 1 87.81 89 THR A O 1
ATOM 649 N N . VAL A 1 90 ? -0.173 -15.953 -2.482 1 87.44 90 VAL A N 1
ATOM 650 C CA . VAL A 1 90 ? -1.246 -15.039 -2.1 1 87.44 90 VAL A CA 1
ATOM 651 C C . VAL A 1 90 ? -1.018 -14.547 -0.673 1 87.44 90 VAL A C 1
ATOM 653 O O . VAL A 1 90 ? -0.853 -15.344 0.25 1 87.44 90 VAL A O 1
ATOM 656 N N . TYR A 1 91 ? -0.957 -13.32 -0.571 1 84.94 91 TYR A N 1
ATOM 657 C CA . TYR A 1 91 ? -0.826 -12.672 0.729 1 84.94 91 TYR A CA 1
ATOM 658 C C . TYR A 1 91 ? -2.176 -12.586 1.435 1 84.94 91 TYR A C 1
ATOM 660 O O . TYR A 1 91 ? -3.129 -12.023 0.896 1 84.94 91 TYR A O 1
ATOM 668 N N . VAL A 1 92 ? -2.314 -13.133 2.678 1 89.5 92 VAL A N 1
ATOM 669 C CA . VAL A 1 92 ? -3.643 -13.305 3.256 1 89.5 92 VAL A CA 1
ATOM 670 C C . VAL A 1 92 ? -3.854 -12.297 4.383 1 89.5 92 VAL A C 1
ATOM 672 O O . VAL A 1 92 ? -4.977 -11.859 4.629 1 89.5 92 VAL A O 1
ATOM 675 N N . SER A 1 93 ? -2.82 -11.969 5.098 1 92.81 93 SER A N 1
ATOM 676 C CA . SER A 1 93 ? -2.939 -10.992 6.172 1 92.81 93 SER A CA 1
ATOM 677 C C . SER A 1 93 ? -1.615 -10.273 6.414 1 92.81 93 SER A C 1
ATOM 679 O O . SER A 1 93 ? -0.553 -10.781 6.039 1 92.81 93 SER A O 1
ATOM 681 N N . GLN A 1 94 ? -1.723 -9.102 6.938 1 91.44 94 GLN A N 1
ATOM 682 C CA . GLN A 1 94 ? -0.553 -8.297 7.27 1 91.44 94 GLN A CA 1
ATOM 683 C C . GLN A 1 94 ? -0.834 -7.387 8.461 1 91.44 94 GLN A C 1
ATOM 685 O O . GLN A 1 94 ? -1.882 -6.738 8.523 1 91.44 94 GLN A O 1
ATOM 690 N N . THR A 1 95 ? 0.068 -7.391 9.422 1 93.62 95 THR A N 1
ATOM 691 C CA . THR A 1 95 ? 0.04 -6.445 10.531 1 93.62 95 THR A CA 1
ATOM 692 C C . THR A 1 95 ? 1.202 -5.461 10.438 1 93.62 95 THR A C 1
ATOM 694 O O . THR A 1 95 ? 2.357 -5.867 10.289 1 93.62 95 THR A O 1
ATOM 697 N N . LEU A 1 96 ? 0.823 -4.238 10.484 1 94.12 96 LEU A N 1
ATOM 698 C CA . LEU A 1 96 ? 1.798 -3.162 10.328 1 94.12 96 LEU A CA 1
ATOM 699 C C . LEU A 1 96 ? 1.822 -2.268 11.562 1 94.12 96 LEU A C 1
ATOM 701 O O . LEU A 1 96 ? 0.77 -1.915 12.094 1 94.12 96 LEU A O 1
ATOM 705 N N . ARG A 1 97 ? 3.006 -2.01 12.008 1 93.88 97 ARG A N 1
ATOM 706 C CA . ARG A 1 97 ? 3.268 -0.966 12.992 1 93.88 97 ARG A CA 1
ATOM 707 C C . ARG A 1 97 ? 4.293 0.034 12.477 1 93.88 97 ARG A C 1
ATOM 709 O O . ARG A 1 97 ? 5.441 -0.329 12.203 1 93.88 97 ARG A O 1
ATOM 716 N N . PHE A 1 98 ? 3.895 1.222 12.359 1 92.81 98 PHE A N 1
ATOM 717 C CA . PHE A 1 98 ? 4.773 2.281 11.883 1 92.81 98 PHE A CA 1
ATOM 718 C C . PHE A 1 98 ? 5.508 2.945 13.039 1 92.81 98 PHE A C 1
ATOM 720 O O . PHE A 1 98 ? 4.961 3.824 13.703 1 92.81 98 PHE A O 1
ATOM 727 N N . ARG A 1 99 ? 6.715 2.648 13.148 1 90.94 99 ARG A N 1
ATOM 728 C CA . ARG A 1 99 ? 7.441 2.982 14.367 1 90.94 99 ARG A CA 1
ATOM 729 C C . ARG A 1 99 ? 8.234 4.277 14.203 1 90.94 99 ARG A C 1
ATOM 731 O O . ARG A 1 99 ? 8.359 5.059 15.141 1 90.94 99 ARG A O 1
ATOM 738 N N . SER A 1 100 ? 8.812 4.457 13.062 1 91.19 100 SER A N 1
ATOM 739 C CA . SER A 1 100 ? 9.594 5.66 12.773 1 91.19 100 SER A CA 1
ATOM 740 C C . SER A 1 100 ? 9.289 6.188 11.375 1 91.19 100 SER A C 1
ATOM 742 O O . SER A 1 100 ? 9.055 5.41 10.453 1 91.19 100 SER A O 1
ATOM 744 N N . PRO A 1 101 ? 9.289 7.531 11.297 1 92.62 101 PRO A N 1
ATOM 745 C CA . PRO A 1 101 ? 9.039 8.078 9.961 1 92.62 101 PRO A CA 1
ATOM 746 C C . PRO A 1 101 ? 10.156 7.742 8.969 1 92.62 101 PRO A C 1
ATOM 748 O O . PRO A 1 101 ? 11.328 7.699 9.352 1 92.62 101 PRO A O 1
ATOM 751 N N . ALA A 1 102 ? 9.719 7.336 7.82 1 92.12 102 ALA A N 1
ATOM 752 C CA . ALA A 1 102 ? 10.648 7.242 6.695 1 92.12 102 ALA A CA 1
ATOM 753 C C . ALA A 1 102 ? 10.625 8.516 5.859 1 92.12 102 ALA A C 1
ATOM 755 O O . ALA A 1 102 ? 9.562 9.047 5.547 1 92.12 102 ALA A O 1
ATOM 756 N N . LEU A 1 103 ? 11.781 9.07 5.566 1 90.19 103 LEU A N 1
ATOM 757 C CA . LEU A 1 103 ? 11.922 10.305 4.801 1 90.19 103 LEU A CA 1
ATOM 758 C C . LEU A 1 103 ? 12.445 10.016 3.398 1 90.19 103 LEU A C 1
ATOM 760 O O . LEU A 1 103 ? 12.914 8.914 3.119 1 90.19 103 LEU A O 1
ATOM 764 N N . PHE A 1 104 ? 12.203 10.961 2.496 1 82.19 104 PHE A N 1
ATOM 765 C CA . PHE A 1 104 ? 12.727 10.844 1.142 1 82.19 104 PHE A CA 1
ATOM 766 C C . PHE A 1 104 ? 14.242 10.672 1.161 1 82.19 104 PHE A C 1
ATOM 768 O O . PHE A 1 104 ? 14.914 11.148 2.08 1 82.19 104 PHE A O 1
ATOM 775 N N . SER A 1 105 ? 14.586 9.742 0.326 1 65.62 105 SER A N 1
ATOM 776 C CA . SER A 1 105 ? 16.047 9.672 0.203 1 65.62 105 SER A CA 1
ATOM 777 C C . SER A 1 105 ? 16.609 10.977 -0.345 1 65.62 105 SER A C 1
ATOM 779 O O . SER A 1 105 ? 16 11.609 -1.208 1 65.62 105 SER A O 1
ATOM 781 N N . THR A 1 106 ? 17.156 11.875 0.478 1 49.62 106 THR A N 1
ATOM 782 C CA . THR A 1 106 ? 17.938 12.977 -0.056 1 49.62 106 THR A CA 1
ATOM 783 C C . THR A 1 106 ? 19.016 12.461 -1.011 1 49.62 106 THR A C 1
ATOM 785 O O . THR A 1 106 ? 19.75 11.531 -0.681 1 49.62 106 THR A O 1
ATOM 788 N N . PRO A 1 107 ? 18.844 12.867 -2.254 1 41.84 107 PRO A N 1
ATOM 789 C CA . PRO A 1 107 ? 20.078 12.625 -2.986 1 41.84 107 PRO A CA 1
ATOM 790 C C . PRO A 1 107 ? 21.328 13.008 -2.18 1 41.84 107 PRO A C 1
ATOM 792 O O . PRO A 1 107 ? 21.25 13.836 -1.272 1 41.84 107 PRO A O 1
ATOM 795 N N . MET B 1 1 ? -14.555 64.938 -0.519 1 29.94 1 MET B N 1
ATOM 796 C CA . MET B 1 1 ? -14.312 64.062 0.621 1 29.94 1 MET B CA 1
ATOM 797 C C . MET B 1 1 ? -14.461 62.625 0.223 1 29.94 1 MET B C 1
ATOM 799 O O . MET B 1 1 ? -15.57 62.125 0.018 1 29.94 1 MET B O 1
ATOM 803 N N . LEU B 1 2 ? -13.547 62.094 -0.639 1 33.03 2 LEU B N 1
ATOM 804 C CA . LEU B 1 2 ? -13.492 60.781 -1.246 1 33.03 2 LEU B CA 1
ATOM 805 C C . LEU B 1 2 ? -13.367 59.688 -0.178 1 33.03 2 LEU B C 1
ATOM 807 O O . LEU B 1 2 ? -12.383 59.656 0.561 1 33.03 2 LEU B O 1
ATOM 811 N N . ARG B 1 3 ? -14.508 59.312 0.354 1 35.78 3 ARG B N 1
ATOM 812 C CA . ARG B 1 3 ? -14.539 58.25 1.347 1 35.78 3 ARG B CA 1
ATOM 813 C C . ARG B 1 3 ? -13.812 57 0.833 1 35.78 3 ARG B C 1
ATOM 815 O O . ARG B 1 3 ? -14.023 56.594 -0.309 1 35.78 3 ARG B O 1
ATOM 822 N N . SER B 1 4 ? -12.555 56.812 1.283 1 37.56 4 SER B N 1
ATOM 823 C CA . SER B 1 4 ? -11.75 55.625 1.063 1 37.56 4 SER B CA 1
ATOM 824 C C . SER B 1 4 ? -12.539 54.344 1.408 1 37.56 4 SER B C 1
ATOM 826 O O . SER B 1 4 ? -13.102 54.25 2.502 1 37.56 4 SER B O 1
ATOM 828 N N . LEU B 1 5 ? -13.305 53.875 0.439 1 36.47 5 LEU B N 1
ATOM 829 C CA . LEU B 1 5 ? -13.969 52.594 0.592 1 36.47 5 LEU B CA 1
ATOM 830 C C . LEU B 1 5 ? -12.984 51.531 1.072 1 36.47 5 LEU B C 1
ATOM 832 O O . LEU B 1 5 ? -12.023 51.188 0.369 1 36.47 5 LEU B O 1
ATOM 836 N N . ARG B 1 6 ? -12.719 51.594 2.338 1 37.88 6 ARG B N 1
ATOM 837 C CA . ARG B 1 6 ? -11.945 50.469 2.914 1 37.88 6 ARG B CA 1
ATOM 838 C C . ARG B 1 6 ? -12.516 49.125 2.49 1 37.88 6 ARG B C 1
ATOM 840 O O . ARG B 1 6 ? -13.688 48.844 2.725 1 37.88 6 ARG B O 1
ATOM 847 N N . VAL B 1 7 ? -12.117 48.656 1.312 1 34.19 7 VAL B N 1
ATOM 848 C CA . VAL B 1 7 ? -12.438 47.281 0.943 1 34.19 7 VAL B CA 1
ATOM 849 C C . VAL B 1 7 ? -12.18 46.375 2.129 1 34.19 7 VAL B C 1
ATOM 851 O O . VAL B 1 7 ? -11.109 46.438 2.748 1 34.19 7 VAL B O 1
ATOM 854 N N . PRO B 1 8 ? -13.234 46.062 2.922 1 36.5 8 PRO B N 1
ATOM 855 C CA . PRO B 1 8 ? -12.953 45.094 3.977 1 36.5 8 PRO B CA 1
ATOM 856 C C . PRO B 1 8 ? -12.031 43.969 3.512 1 36.5 8 PRO B C 1
ATOM 858 O O . PRO B 1 8 ? -12.156 43.469 2.385 1 36.5 8 PRO B O 1
ATOM 861 N N . GLY B 1 9 ? -10.766 44.188 3.701 1 32.66 9 GLY B N 1
ATOM 862 C CA . GLY B 1 9 ? -9.82 43.156 3.303 1 32.66 9 GLY B CA 1
ATOM 863 C C . GLY B 1 9 ? -10.359 41.75 3.469 1 32.66 9 GLY B C 1
ATOM 864 O O . GLY B 1 9 ? -11.336 41.531 4.191 1 32.66 9 GLY B O 1
ATOM 865 N N . ALA B 1 10 ? -10.242 40.938 2.434 1 34.22 10 ALA B N 1
ATOM 866 C CA . ALA B 1 10 ? -10.344 39.469 2.305 1 34.22 10 ALA B CA 1
ATOM 867 C C . ALA B 1 10 ? -9.797 38.781 3.549 1 34.22 10 ALA B C 1
ATOM 869 O O . ALA B 1 10 ? -8.602 38.875 3.855 1 34.22 10 ALA B O 1
ATOM 870 N N . ARG B 1 11 ? -10.508 38.844 4.598 1 33.59 11 ARG B N 1
ATOM 871 C CA . ARG B 1 11 ? -10.164 37.875 5.641 1 33.59 11 ARG B CA 1
ATOM 872 C C . ARG B 1 11 ? -9.672 36.562 5.035 1 33.59 11 ARG B C 1
ATOM 874 O O . ARG B 1 11 ? -10.414 35.906 4.316 1 33.59 11 ARG B O 1
ATOM 881 N N . LEU B 1 12 ? -8.438 36.469 4.676 1 32.97 12 LEU B N 1
ATOM 882 C CA . LEU B 1 12 ? -7.828 35.188 4.441 1 32.97 12 LEU B CA 1
ATOM 883 C C . LEU B 1 12 ? -8.453 34.125 5.336 1 32.97 12 LEU B C 1
ATOM 885 O O . LEU B 1 12 ? -8.352 34.188 6.562 1 32.97 12 LEU B O 1
ATOM 889 N N . LEU B 1 13 ? -9.617 33.719 5.027 1 34.12 13 LEU B N 1
ATOM 890 C CA . LEU B 1 13 ? -10.086 32.5 5.711 1 34.12 13 LEU B CA 1
ATOM 891 C C . LEU B 1 13 ? -8.922 31.656 6.188 1 34.12 13 LEU B C 1
ATOM 893 O O . LEU B 1 13 ? -8.141 31.156 5.375 1 34.12 13 LEU B O 1
ATOM 897 N N . ALA B 1 14 ? -8.188 32.125 7.148 1 34.09 14 ALA B N 1
ATOM 898 C CA . ALA B 1 14 ? -7.336 31.172 7.871 1 34.09 14 ALA B CA 1
ATOM 899 C C . ALA B 1 14 ? -7.938 29.766 7.859 1 34.09 14 ALA B C 1
ATOM 901 O O . ALA B 1 14 ? -9.102 29.578 8.227 1 34.09 14 ALA B O 1
ATOM 902 N N . ALA B 1 15 ? -7.891 29.078 6.793 1 38.31 15 ALA B N 1
ATOM 903 C CA . ALA B 1 15 ? -8.148 27.641 6.902 1 38.31 15 ALA B CA 1
ATOM 904 C C . ALA B 1 15 ? -7.82 27.125 8.305 1 38.31 15 ALA B C 1
ATOM 906 O O . ALA B 1 15 ? -6.656 27.094 8.703 1 38.31 15 ALA B O 1
ATOM 907 N N . SER B 1 16 ? -8.383 27.641 9.406 1 38.41 16 SER B N 1
ATOM 908 C CA . SER B 1 16 ? -8.328 27 10.719 1 38.41 16 SER B CA 1
ATOM 909 C C . SER B 1 16 ? -7.992 25.516 10.594 1 38.41 16 SER B C 1
ATOM 911 O O . SER B 1 16 ? -8.648 24.781 9.844 1 38.41 16 SER B O 1
ATOM 913 N N . SER B 1 17 ? -6.73 25.047 10.406 1 44.09 17 SER B N 1
ATOM 914 C CA . SER B 1 17 ? -6.203 23.703 10.547 1 44.09 17 SER B CA 1
ATOM 915 C C . SER B 1 17 ? -7.043 22.875 11.523 1 44.09 17 SER B C 1
ATOM 917 O O . SER B 1 17 ? -6.695 22.766 12.703 1 44.09 17 SER B O 1
ATOM 919 N N . LEU B 1 18 ? -8.312 23.281 11.906 1 44.91 18 LEU B N 1
ATOM 920 C CA . LEU B 1 18 ? -9.133 22.5 12.836 1 44.91 18 LEU B CA 1
ATOM 921 C C . LEU B 1 18 ? -8.945 21.016 12.617 1 44.91 18 LEU B C 1
ATOM 923 O O . LEU B 1 18 ? -9.109 20.516 11.492 1 44.91 18 LEU B O 1
ATOM 927 N N . ARG B 1 19 ? -7.945 20.516 13.273 1 53.28 19 ARG B N 1
ATOM 928 C CA . ARG B 1 19 ? -7.875 19.062 13.43 1 53.28 19 ARG B CA 1
ATOM 929 C C . ARG B 1 19 ? -9.273 18.438 13.461 1 53.28 19 ARG B C 1
ATOM 931 O O . ARG B 1 19 ? -10.039 18.688 14.398 1 53.28 19 ARG B O 1
ATOM 938 N N . ARG B 1 20 ? -9.992 18.469 12.367 1 62.34 20 ARG B N 1
ATOM 939 C CA . ARG B 1 20 ? -11.242 17.719 12.336 1 62.34 20 ARG B CA 1
ATOM 940 C C . ARG B 1 20 ? -11.117 16.406 13.102 1 62.34 20 ARG B C 1
ATOM 942 O O . ARG B 1 20 ? -10.141 15.672 12.93 1 62.34 20 ARG B O 1
ATOM 949 N N . GLU B 1 21 ? -11.617 16.5 14.234 1 70.31 21 GLU B N 1
ATOM 950 C CA . GLU B 1 21 ? -11.688 15.281 15.023 1 70.31 21 GLU B CA 1
ATOM 951 C C . GLU B 1 21 ? -12.641 14.266 14.391 1 70.31 21 GLU B C 1
ATOM 953 O O . GLU B 1 21 ? -13.688 14.641 13.852 1 70.31 21 GLU B O 1
ATOM 958 N N . VAL B 1 22 ? -12.125 13.133 14.148 1 71 22 VAL B N 1
ATOM 959 C CA . VAL B 1 22 ? -12.984 12.039 13.719 1 71 22 VAL B CA 1
ATOM 960 C C . VAL B 1 22 ? -13.836 11.562 14.898 1 71 22 VAL B C 1
ATOM 962 O O . VAL B 1 22 ? -13.312 11.273 15.977 1 71 22 VAL B O 1
ATOM 965 N N . HIS B 1 23 ? -15.031 11.789 14.672 1 77.56 23 HIS B N 1
ATOM 966 C CA . HIS B 1 23 ? -15.922 11.305 15.719 1 77.56 23 HIS B CA 1
ATOM 967 C C . HIS B 1 23 ? -16.172 9.812 15.586 1 77.56 23 HIS B C 1
ATOM 969 O O . HIS B 1 23 ? -16.203 9.281 14.469 1 77.56 23 HIS B O 1
ATOM 975 N N . VAL B 1 24 ? -16.266 9.133 16.703 1 80.31 24 VAL B N 1
ATOM 976 C CA . VAL B 1 24 ? -16.641 7.723 16.719 1 80.31 24 VAL B CA 1
ATOM 977 C C . VAL B 1 24 ? -17.953 7.539 15.961 1 80.31 24 VAL B C 1
ATOM 979 O O . VAL B 1 24 ? -18.906 8.297 16.172 1 80.31 24 VAL B O 1
ATOM 982 N N . GLY B 1 25 ? -17.875 6.676 15.031 1 82.62 25 GLY B N 1
ATOM 983 C CA . GLY B 1 25 ? -19.047 6.402 14.227 1 82.62 25 GLY B CA 1
ATOM 984 C C . GLY B 1 25 ? -19.031 7.094 12.875 1 82.62 25 GLY B C 1
ATOM 985 O O . GLY B 1 25 ? -19.875 6.82 12.016 1 82.62 25 GLY B O 1
ATOM 986 N N . ALA B 1 26 ? -18.109 8.031 12.688 1 80.62 26 ALA B N 1
ATOM 987 C CA . ALA B 1 26 ? -17.984 8.672 11.383 1 80.62 26 ALA B CA 1
ATOM 988 C C . ALA B 1 26 ? -17.625 7.652 10.305 1 80.62 26 ALA B C 1
ATOM 990 O O . ALA B 1 26 ? -16.875 6.715 10.555 1 80.62 26 ALA B O 1
ATOM 991 N N . GLU B 1 27 ? -18.391 7.668 9.195 1 83.62 27 GLU B N 1
ATOM 992 C CA . GLU B 1 27 ? -18.125 6.766 8.078 1 83.62 27 GLU B CA 1
ATOM 993 C C . GLU B 1 27 ? -17.594 7.523 6.859 1 83.62 27 GLU B C 1
ATOM 995 O O . GLU B 1 27 ? -18.062 8.625 6.562 1 83.62 27 GLU B O 1
ATOM 1000 N N . ALA B 1 28 ? -16.625 7.008 6.301 1 84.06 28 ALA B N 1
ATOM 1001 C CA . ALA B 1 28 ? -16.125 7.473 5.016 1 84.06 28 ALA B CA 1
ATOM 1002 C C . ALA B 1 28 ? -15.992 6.316 4.027 1 84.06 28 ALA B C 1
ATOM 1004 O O . ALA B 1 28 ? -15.633 5.199 4.41 1 84.06 28 ALA B O 1
ATOM 1005 N N . SER B 1 29 ? -16.453 6.582 2.801 1 84.94 29 SER B N 1
ATOM 1006 C CA . SER B 1 29 ? -16.391 5.551 1.769 1 84.94 29 SER B CA 1
ATOM 1007 C C . SER B 1 29 ? -15.836 6.117 0.464 1 84.94 29 SER B C 1
ATOM 1009 O O . SER B 1 29 ? -16.109 7.266 0.113 1 84.94 29 SER B O 1
ATOM 1011 N N . VAL B 1 30 ? -15.047 5.328 -0.145 1 85.75 30 VAL B N 1
ATOM 1012 C CA . VAL B 1 30 ? -14.57 5.645 -1.486 1 85.75 30 VAL B CA 1
ATOM 1013 C C . VAL B 1 30 ? -14.711 4.422 -2.389 1 85.75 30 VAL B C 1
ATOM 1015 O O . VAL B 1 30 ? -14.516 3.287 -1.941 1 85.75 30 VAL B O 1
ATOM 1018 N N . THR B 1 31 ? -15.18 4.598 -3.613 1 88.25 31 THR B N 1
ATOM 1019 C CA . THR B 1 31 ? -15.164 3.568 -4.648 1 88.25 31 THR B CA 1
ATOM 1020 C C . THR B 1 31 ? -14.117 3.889 -5.707 1 88.25 31 THR B C 1
ATOM 1022 O O . THR B 1 31 ? -14.102 4.992 -6.262 1 88.25 31 THR B O 1
ATOM 1025 N N . ARG B 1 32 ? -13.289 2.969 -5.836 1 90.44 32 ARG B N 1
ATOM 1026 C CA . ARG B 1 32 ? -12.195 3.178 -6.77 1 90.44 32 ARG B CA 1
ATOM 1027 C C . ARG B 1 32 ? -12.016 1.971 -7.688 1 90.44 32 ARG B C 1
ATOM 1029 O O . ARG B 1 32 ? -12.086 0.826 -7.234 1 90.44 32 ARG B O 1
ATOM 1036 N N . ALA B 1 33 ? -11.914 2.26 -9.023 1 91.44 33 ALA B N 1
ATOM 1037 C CA . ALA B 1 33 ? -11.5 1.26 -10.008 1 91.44 33 ALA B CA 1
ATOM 1038 C C . ALA B 1 33 ? -10.055 1.492 -10.445 1 91.44 33 ALA B C 1
ATOM 1040 O O . ALA B 1 33 ? -9.672 2.617 -10.773 1 91.44 33 ALA B O 1
ATOM 1041 N N . PHE B 1 34 ? -9.266 0.442 -10.328 1 94.88 34 PHE B N 1
ATOM 1042 C CA . PHE B 1 34 ? -7.902 0.521 -10.836 1 94.88 34 PHE B CA 1
ATOM 1043 C C . PHE B 1 34 ? -7.797 -0.134 -12.211 1 94.88 34 PHE B C 1
ATOM 1045 O O . PHE B 1 34 ? -8.234 -1.272 -12.398 1 94.88 34 PHE B O 1
ATOM 1052 N N . SER B 1 35 ? -7.188 0.569 -13.148 1 93.75 35 SER B N 1
ATOM 1053 C CA . SER B 1 35 ? -6.949 0.011 -14.477 1 93.75 35 SER B CA 1
ATOM 1054 C C . SER B 1 35 ? -5.699 -0.864 -14.492 1 93.75 35 SER B C 1
ATOM 1056 O O . SER B 1 35 ? -4.879 -0.8 -13.578 1 93.75 35 SER B O 1
ATOM 1058 N N . ALA B 1 36 ? -5.566 -1.641 -15.578 1 93.94 36 ALA B N 1
ATOM 1059 C CA . ALA B 1 36 ? -4.371 -2.463 -15.758 1 93.94 36 ALA B CA 1
ATOM 1060 C C . ALA B 1 36 ? -3.111 -1.601 -15.789 1 93.94 36 ALA B C 1
ATOM 1062 O O . ALA B 1 36 ? -2.07 -1.989 -15.25 1 93.94 36 ALA B O 1
ATOM 1063 N N . GLU B 1 37 ? -3.26 -0.44 -16.375 1 94.69 37 GLU B N 1
ATOM 1064 C CA . GLU B 1 37 ? -2.123 0.471 -16.469 1 94.69 37 GLU B CA 1
ATOM 1065 C C . GLU B 1 37 ? -1.732 1.01 -15.102 1 94.69 37 GLU B C 1
ATOM 1067 O O . GLU B 1 37 ? -0.546 1.125 -14.781 1 94.69 37 GLU B O 1
ATOM 1072 N N . GLU B 1 38 ? -2.65 1.33 -14.266 1 96 38 GLU B N 1
ATOM 1073 C CA . GLU B 1 38 ? -2.385 1.806 -12.914 1 96 38 GLU B CA 1
ATOM 1074 C C . GLU B 1 38 ? -1.72 0.723 -12.07 1 96 38 GLU B C 1
ATOM 1076 O O . GLU B 1 38 ? -0.79 1.004 -11.305 1 96 38 GLU B O 1
ATOM 1081 N N . VAL B 1 39 ? -2.207 -0.496 -12.266 1 96.62 39 VAL B N 1
ATOM 1082 C CA . VAL B 1 39 ? -1.607 -1.602 -11.531 1 96.62 39 VAL B CA 1
ATOM 1083 C C . VAL B 1 39 ? -0.176 -1.829 -12.008 1 96.62 39 VAL B C 1
ATOM 1085 O O . VAL B 1 39 ? 0.725 -2.07 -11.203 1 96.62 39 VAL B O 1
ATOM 1088 N N . LYS B 1 40 ? 0.011 -1.744 -13.32 1 95.88 40 LYS B N 1
ATOM 1089 C CA . LYS B 1 40 ? 1.36 -1.869 -13.859 1 95.88 40 LYS B CA 1
ATOM 1090 C C . LYS B 1 40 ? 2.293 -0.819 -13.266 1 95.88 40 LYS B C 1
ATOM 1092 O O . LYS B 1 40 ? 3.432 -1.125 -12.906 1 95.88 40 LYS B O 1
ATOM 1097 N N . HIS B 1 41 ? 1.84 0.367 -13.133 1 96.19 41 HIS B N 1
ATOM 1098 C CA . HIS B 1 41 ? 2.631 1.43 -12.523 1 96.19 41 HIS B CA 1
ATOM 1099 C C . HIS B 1 41 ? 2.959 1.106 -11.07 1 96.19 41 HIS B C 1
ATOM 1101 O O . HIS B 1 41 ? 4.086 1.32 -10.617 1 96.19 41 HIS B O 1
ATOM 1107 N N . PHE B 1 42 ? 2.002 0.607 -10.398 1 97.75 42 PHE B N 1
ATOM 1108 C CA . PHE B 1 42 ? 2.189 0.283 -8.992 1 97.75 42 PHE B CA 1
ATOM 1109 C C . PHE B 1 42 ? 3.229 -0.82 -8.82 1 97.75 42 PHE B C 1
ATOM 1111 O O . PHE B 1 42 ? 4.113 -0.721 -7.973 1 97.75 42 PHE B O 1
ATOM 1118 N N . VAL B 1 43 ? 3.109 -1.852 -9.648 1 97 43 VAL B N 1
ATOM 1119 C CA . VAL B 1 43 ? 4.012 -2.988 -9.484 1 97 43 VAL B CA 1
ATOM 1120 C C . VAL B 1 43 ? 5.426 -2.584 -9.891 1 97 43 VAL B C 1
ATOM 1122 O O . VAL B 1 43 ? 6.406 -3.061 -9.312 1 97 43 VAL B O 1
ATOM 1125 N N . LEU B 1 44 ? 5.566 -1.696 -10.844 1 95.81 44 LEU B N 1
ATOM 1126 C CA . LEU B 1 44 ? 6.887 -1.186 -11.203 1 95.81 44 LEU B CA 1
ATOM 1127 C C . LEU B 1 44 ? 7.469 -0.335 -10.086 1 95.81 44 LEU B C 1
ATOM 1129 O O . LEU B 1 44 ? 8.656 -0.448 -9.766 1 95.81 44 LEU B O 1
ATOM 1133 N N . LEU B 1 45 ? 6.664 0.49 -9.516 1 96.44 45 LEU B N 1
ATOM 1134 C CA . LEU B 1 45 ? 7.082 1.373 -8.438 1 96.44 45 LEU B CA 1
ATOM 1135 C C . LEU B 1 45 ? 7.559 0.567 -7.234 1 96.44 45 LEU B C 1
ATOM 1137 O O . LEU B 1 45 ? 8.586 0.894 -6.629 1 96.44 45 LEU B O 1
ATOM 1141 N N . THR B 1 46 ? 6.824 -0.471 -6.875 1 95.94 46 THR B N 1
ATOM 1142 C CA . THR B 1 46 ? 7.082 -1.205 -5.641 1 95.94 46 THR B CA 1
ATOM 1143 C C . THR B 1 46 ? 8.039 -2.367 -5.895 1 95.94 46 THR B C 1
ATOM 1145 O O . THR B 1 46 ? 8.625 -2.912 -4.953 1 95.94 46 THR B O 1
ATOM 1148 N N . GLY B 1 47 ? 8.109 -2.887 -7.195 1 95.06 47 GLY B N 1
ATOM 1149 C CA . GLY B 1 47 ? 8.922 -4.043 -7.531 1 95.06 47 GLY B CA 1
ATOM 1150 C C . GLY B 1 47 ? 8.188 -5.359 -7.391 1 95.06 47 GLY B C 1
ATOM 1151 O O . GLY B 1 47 ? 8.805 -6.426 -7.371 1 95.06 47 GLY B O 1
ATOM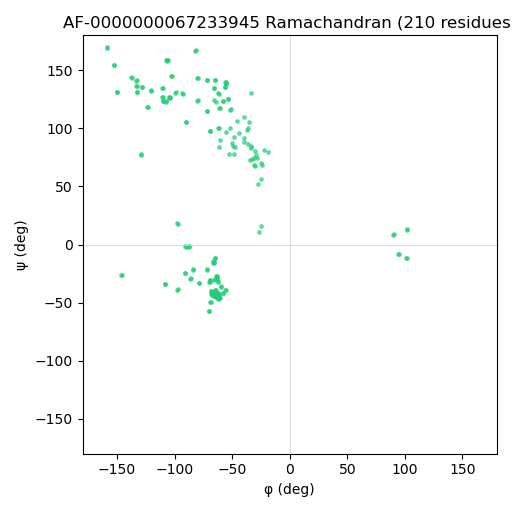 1152 N N . ASP B 1 48 ? 6.895 -5.316 -7.164 1 95.44 48 ASP B N 1
ATOM 1153 C CA . ASP B 1 48 ? 6.094 -6.535 -7.059 1 95.44 48 ASP B CA 1
ATOM 1154 C C . ASP B 1 48 ? 5.977 -7.238 -8.406 1 95.44 48 ASP B C 1
ATOM 1156 O O . ASP B 1 48 ? 5.055 -6.965 -9.18 1 95.44 48 ASP B O 1
ATOM 1160 N N . ALA B 1 49 ? 6.789 -8.211 -8.633 1 94.56 49 ALA B N 1
ATOM 1161 C CA . ALA B 1 49 ? 6.844 -8.906 -9.922 1 94.56 49 ALA B CA 1
ATOM 1162 C C . ALA B 1 49 ? 6.031 -10.195 -9.883 1 94.56 49 ALA B C 1
ATOM 1164 O O . ALA B 1 49 ? 6.254 -11.094 -10.695 1 94.56 49 ALA B O 1
ATOM 1165 N N . ASN B 1 50 ? 5.164 -10.352 -8.969 1 96.44 50 ASN B N 1
ATOM 1166 C CA . ASN B 1 50 ? 4.266 -11.508 -8.938 1 96.44 50 ASN B CA 1
ATOM 1167 C C . ASN B 1 50 ? 3.383 -11.562 -10.18 1 96.44 50 ASN B C 1
ATOM 1169 O O . ASN B 1 50 ? 2.58 -10.656 -10.414 1 96.44 50 ASN B O 1
ATOM 1173 N N . PRO B 1 51 ? 3.49 -12.555 -10.961 1 96.88 51 PRO B N 1
ATOM 1174 C CA . PRO B 1 51 ? 2.779 -12.578 -12.242 1 96.88 51 PRO B CA 1
ATOM 1175 C C . PRO B 1 51 ? 1.263 -12.625 -12.078 1 96.88 51 PRO B C 1
ATOM 1177 O O . PRO B 1 51 ? 0.524 -12.336 -13.023 1 96.88 51 PRO B O 1
ATOM 1180 N N . ILE B 1 52 ? 0.77 -12.938 -10.898 1 95.94 52 ILE B N 1
ATOM 1181 C CA . ILE B 1 52 ? -0.674 -13.023 -10.711 1 95.94 52 ILE B CA 1
ATOM 1182 C C . ILE B 1 52 ? -1.3 -11.641 -10.875 1 95.94 52 ILE B C 1
ATOM 1184 O O . ILE B 1 52 ? -2.52 -11.516 -11 1 95.94 52 ILE B O 1
ATOM 1188 N N . HIS B 1 53 ? -0.534 -10.586 -10.836 1 97.06 53 HIS B N 1
ATOM 1189 C CA . HIS B 1 53 ? -1.056 -9.227 -10.945 1 97.06 53 HIS B CA 1
ATOM 1190 C C . HIS B 1 53 ? -1.097 -8.766 -12.398 1 97.06 53 HIS B C 1
ATOM 1192 O O . HIS B 1 53 ? -1.634 -7.699 -12.703 1 97.06 53 HIS B O 1
ATOM 1198 N N . ALA B 1 54 ? -0.637 -9.594 -13.352 1 95.69 54 ALA B N 1
ATOM 1199 C CA . ALA B 1 54 ? -0.518 -9.055 -14.711 1 95.69 54 ALA B CA 1
ATOM 1200 C C . ALA B 1 54 ? -0.824 -10.125 -15.75 1 95.69 54 ALA B C 1
ATOM 1202 O O . ALA B 1 54 ? -1.223 -9.812 -16.875 1 95.69 54 ALA B O 1
ATOM 1203 N N . SER B 1 55 ? -0.623 -11.328 -15.406 1 96 55 SER B N 1
ATOM 1204 C CA . SER B 1 55 ? -0.73 -12.414 -16.359 1 96 55 SER B CA 1
ATOM 1205 C C . SER B 1 55 ? -2.018 -13.211 -16.156 1 96 55 SER B C 1
ATOM 1207 O O . SER B 1 55 ? -2.232 -13.797 -15.094 1 96 55 SER B O 1
ATOM 1209 N N . ASP B 1 56 ? -2.754 -13.344 -17.219 1 95.81 56 ASP B N 1
ATOM 1210 C CA . ASP B 1 56 ? -3.969 -14.148 -17.156 1 95.81 56 ASP B CA 1
ATOM 1211 C C . ASP B 1 56 ? -3.643 -15.609 -16.859 1 95.81 56 ASP B C 1
ATOM 1213 O O . ASP B 1 56 ? -4.309 -16.25 -16.031 1 95.81 56 ASP B O 1
ATOM 1217 N N . VAL B 1 57 ? -2.648 -16.047 -17.484 1 96.19 57 VAL B N 1
ATOM 1218 C CA . VAL B 1 57 ? -2.27 -17.453 -17.328 1 96.19 57 VAL B CA 1
ATOM 1219 C C . VAL B 1 57 ? -1.809 -17.703 -15.898 1 96.19 57 VAL B C 1
ATOM 1221 O O . VAL B 1 57 ? -2.23 -18.672 -15.266 1 96.19 57 VAL B O 1
ATOM 1224 N N . ALA B 1 58 ? -0.995 -16.844 -15.32 1 95.75 58 ALA B N 1
ATOM 1225 C CA . ALA B 1 58 ? -0.508 -17 -13.953 1 95.75 58 ALA B CA 1
ATOM 1226 C C . ALA B 1 58 ? -1.653 -16.906 -12.945 1 95.75 58 ALA B C 1
ATOM 1228 O O . ALA B 1 58 ? -1.698 -17.672 -11.977 1 95.75 58 ALA B O 1
ATOM 1229 N N . ALA B 1 59 ? -2.504 -15.961 -13.25 1 95.94 59 ALA B N 1
ATOM 1230 C CA . ALA B 1 59 ? -3.65 -15.805 -12.359 1 95.94 59 ALA B CA 1
ATOM 1231 C C . ALA B 1 59 ? -4.516 -17.062 -12.344 1 95.94 59 ALA B C 1
ATOM 1233 O O . ALA B 1 59 ? -4.863 -17.578 -11.281 1 95.94 59 ALA B O 1
ATOM 1234 N N . LYS B 1 60 ? -4.797 -17.609 -13.484 1 95.62 60 LYS B N 1
ATOM 1235 C CA . LYS B 1 60 ? -5.613 -18.812 -13.594 1 95.62 60 LYS B CA 1
ATOM 1236 C C . LYS B 1 60 ? -4.93 -20 -12.938 1 95.62 60 LYS B C 1
ATOM 1238 O O . LYS B 1 60 ? -5.578 -20.812 -12.266 1 95.62 60 LYS B O 1
ATOM 1243 N N . THR B 1 61 ? -3.686 -20.031 -13.141 1 94.56 61 THR B N 1
ATOM 1244 C CA . THR B 1 61 ? -2.914 -21.109 -12.531 1 94.56 61 THR B CA 1
ATOM 1245 C C . THR B 1 61 ? -2.994 -21.031 -11.008 1 94.56 61 THR B C 1
ATOM 1247 O O . THR B 1 61 ? -3.023 -22.047 -10.328 1 94.56 61 THR B O 1
ATOM 1250 N N . ALA B 1 62 ? -3.105 -19.828 -10.484 1 92.88 62 ALA B N 1
ATOM 1251 C CA . ALA B 1 62 ? -3.162 -19.625 -9.039 1 92.88 62 ALA B CA 1
ATOM 1252 C C . ALA B 1 62 ? -4.598 -19.719 -8.523 1 92.88 62 ALA B C 1
ATOM 1254 O O . ALA B 1 62 ? -4.848 -19.562 -7.328 1 92.88 62 ALA B O 1
ATOM 1255 N N . GLY B 1 63 ? -5.535 -19.938 -9.469 1 94.19 63 GLY B N 1
ATOM 1256 C CA . GLY B 1 63 ? -6.902 -20.188 -9.031 1 94.19 63 GLY B CA 1
ATOM 1257 C C . GLY B 1 63 ? -7.809 -18.984 -9.18 1 94.19 63 GLY B C 1
ATOM 1258 O O . GLY B 1 63 ? -8.914 -18.953 -8.633 1 94.19 63 GLY B O 1
ATOM 1259 N N . PHE B 1 64 ? -7.375 -18.016 -9.859 1 94.81 64 PHE B N 1
ATOM 1260 C CA . PHE B 1 64 ? -8.18 -16.828 -10.055 1 94.81 64 PHE B CA 1
ATOM 1261 C C . PHE B 1 64 ? -8.734 -16.766 -11.477 1 94.81 64 PHE B C 1
ATOM 1263 O O . PHE B 1 64 ? -8.18 -17.391 -12.383 1 94.81 64 PHE B O 1
ATOM 1270 N N . SER B 1 65 ? -9.789 -16.016 -11.664 1 95 65 SER B N 1
ATOM 1271 C CA . SER B 1 65 ? -10.422 -15.93 -12.977 1 95 65 SER B CA 1
ATOM 1272 C C . SER B 1 65 ? -9.727 -14.906 -13.859 1 95 65 SER B C 1
ATOM 1274 O O . SER B 1 65 ? -9.883 -14.922 -15.086 1 95 65 SER B O 1
ATOM 1276 N N . ALA B 1 66 ? -9.023 -13.984 -13.266 1 95.44 66 ALA B N 1
ATOM 1277 C CA . ALA B 1 66 ? -8.273 -12.906 -13.914 1 95.44 66 ALA B CA 1
ATOM 1278 C C . ALA B 1 66 ? -7.184 -12.375 -12.984 1 95.44 66 ALA B C 1
ATOM 1280 O O . ALA B 1 66 ? -7.129 -12.734 -11.805 1 95.44 66 ALA B O 1
ATOM 1281 N N . PRO B 1 67 ? -6.32 -11.57 -13.5 1 96 67 PRO B N 1
ATOM 1282 C CA . PRO B 1 67 ? -5.309 -10.977 -12.625 1 96 67 PRO B CA 1
ATOM 1283 C C . PRO B 1 67 ? -5.922 -10.227 -11.445 1 96 67 PRO B C 1
ATOM 1285 O O . PRO B 1 67 ? -6.938 -9.547 -11.602 1 96 67 PRO B O 1
ATOM 1288 N N . VAL B 1 68 ? -5.273 -10.406 -10.312 1 96.06 68 VAL B N 1
ATOM 1289 C CA . VAL B 1 68 ? -5.812 -9.828 -9.086 1 96.06 68 VAL B CA 1
ATOM 1290 C C . VAL B 1 68 ? -5.027 -8.57 -8.719 1 96.06 68 VAL B C 1
ATOM 1292 O O . VAL B 1 68 ? -3.824 -8.484 -8.977 1 96.06 68 VAL B O 1
ATOM 1295 N N . LEU B 1 69 ? -5.742 -7.656 -8.18 1 96.38 69 LEU B N 1
ATOM 1296 C CA . LEU B 1 69 ? -5.086 -6.457 -7.672 1 96.38 69 LEU B CA 1
ATOM 1297 C C . LEU B 1 69 ? -4.164 -6.801 -6.504 1 96.38 69 LEU B C 1
ATOM 1299 O O . LEU B 1 69 ? -4.5 -7.641 -5.668 1 96.38 69 LEU B O 1
ATOM 1303 N N . PRO B 1 70 ? -3.012 -6.129 -6.457 1 96.81 70 PRO B N 1
ATOM 1304 C CA . PRO B 1 70 ? -2.252 -6.246 -5.211 1 96.81 70 PRO B CA 1
ATOM 1305 C C . PRO B 1 70 ? -3.045 -5.785 -3.99 1 96.81 70 PRO B C 1
ATOM 1307 O O . PRO B 1 70 ? -3.496 -4.641 -3.939 1 96.81 70 PRO B O 1
ATOM 1310 N N . GLY B 1 71 ? -3.201 -6.602 -3.041 1 95.5 71 GLY B N 1
ATOM 1311 C CA . GLY B 1 71 ? -4.004 -6.281 -1.871 1 95.5 71 GLY B CA 1
ATOM 1312 C C . GLY B 1 71 ? -3.555 -5.016 -1.168 1 95.5 71 GLY B C 1
ATOM 1313 O O . GLY B 1 71 ? -4.383 -4.23 -0.702 1 95.5 71 GLY B O 1
ATOM 1314 N N . ILE B 1 72 ? -2.322 -4.824 -1.096 1 96.81 72 ILE B N 1
ATOM 1315 C CA . ILE B 1 72 ? -1.769 -3.67 -0.393 1 96.81 72 ILE B CA 1
ATOM 1316 C C . ILE B 1 72 ? -2.088 -2.393 -1.165 1 96.81 72 ILE B C 1
ATOM 1318 O O . ILE B 1 72 ? -2.199 -1.315 -0.576 1 96.81 72 ILE B O 1
ATOM 1322 N N . LEU B 1 73 ? -2.203 -2.412 -2.498 1 96.75 73 LEU B N 1
ATOM 1323 C CA . LEU B 1 73 ? -2.691 -1.272 -3.268 1 96.75 73 LEU B CA 1
ATOM 1324 C C . LEU B 1 73 ? -4.117 -0.914 -2.863 1 96.75 73 LEU B C 1
ATOM 1326 O O . LEU B 1 73 ? -4.422 0.257 -2.627 1 96.75 73 LEU B O 1
ATOM 1330 N N . VAL B 1 74 ? -4.98 -1.892 -2.744 1 95 74 VAL B N 1
ATOM 1331 C CA . VAL B 1 74 ? -6.348 -1.661 -2.291 1 95 74 VAL B CA 1
ATOM 1332 C C . VAL B 1 74 ? -6.332 -1.099 -0.871 1 95 74 VAL B C 1
ATOM 1334 O O . VAL B 1 74 ? -7.043 -0.136 -0.571 1 95 74 VAL B O 1
ATOM 1337 N N . ALA B 1 75 ? -5.461 -1.685 -0.029 1 94.94 75 ALA B N 1
ATOM 1338 C CA . ALA B 1 75 ? -5.359 -1.265 1.366 1 94.94 75 ALA B CA 1
ATOM 1339 C C . ALA B 1 75 ? -4.887 0.183 1.472 1 94.94 75 ALA B C 1
ATOM 1341 O O . ALA B 1 75 ? -5.168 0.863 2.463 1 94.94 75 ALA B O 1
ATOM 1342 N N . SER B 1 76 ? -4.148 0.675 0.496 1 96 76 SER B N 1
ATOM 1343 C CA . SER B 1 76 ? -3.617 2.033 0.524 1 96 76 SER B CA 1
ATOM 1344 C C . SER B 1 76 ? -4.738 3.066 0.472 1 96 76 SER B C 1
ATOM 1346 O O . SER B 1 76 ? -4.516 4.246 0.75 1 96 76 SER B O 1
ATOM 1348 N N . LEU B 1 77 ? -5.996 2.688 0.171 1 94.06 77 LEU B N 1
ATOM 1349 C CA . LEU B 1 77 ? -7.137 3.598 0.142 1 94.06 77 LEU B CA 1
ATOM 1350 C C . LEU B 1 77 ? -7.527 4.02 1.554 1 94.06 77 LEU B C 1
ATOM 1352 O O . LEU B 1 77 ? -8.086 5.105 1.749 1 94.06 77 LEU B O 1
ATOM 1356 N N . PHE B 1 78 ? -7.168 3.25 2.578 1 92.81 78 PHE B N 1
ATOM 1357 C CA . PHE B 1 78 ? -7.543 3.59 3.945 1 92.81 78 PHE B CA 1
ATOM 1358 C C . PHE B 1 78 ? -6.785 4.824 4.422 1 92.81 78 PHE B C 1
ATOM 1360 O O . PHE B 1 78 ? -7.391 5.844 4.758 1 92.81 78 PHE B O 1
ATOM 1367 N N . PRO B 1 79 ? -5.449 4.766 4.379 1 92.75 79 PRO B N 1
ATOM 1368 C CA . PRO B 1 79 ? -4.738 5.98 4.781 1 92.75 79 PRO B CA 1
ATOM 1369 C C . PRO B 1 79 ? -5.02 7.164 3.857 1 92.75 79 PRO B C 1
ATOM 1371 O O . PRO B 1 79 ? -5.008 8.312 4.301 1 92.75 79 PRO B O 1
ATOM 1374 N N . ALA B 1 80 ? -5.324 6.887 2.609 1 93.12 80 ALA B N 1
ATOM 1375 C CA . ALA B 1 80 ? -5.676 7.969 1.692 1 93.12 80 ALA B CA 1
ATOM 1376 C C . ALA B 1 80 ? -6.941 8.6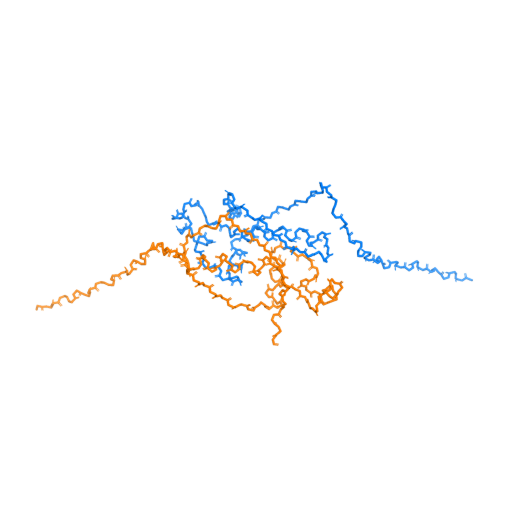88 2.154 1 93.12 80 ALA B C 1
ATOM 1378 O O . ALA B 1 80 ? -6.996 9.922 2.154 1 93.12 80 ALA B O 1
ATOM 1379 N N . ILE B 1 81 ? -7.965 7.918 2.529 1 91.31 81 ILE B N 1
ATOM 1380 C CA . ILE B 1 81 ? -9.219 8.5 2.996 1 91.31 81 ILE B CA 1
ATOM 1381 C C . ILE B 1 81 ? -8.969 9.312 4.262 1 91.31 81 ILE B C 1
ATOM 1383 O O . ILE B 1 81 ? -9.391 10.469 4.355 1 91.31 81 ILE B O 1
ATOM 1387 N N . ILE B 1 82 ? -8.25 8.797 5.188 1 89.31 82 ILE B N 1
ATOM 1388 C CA . ILE B 1 82 ? -8.016 9.445 6.473 1 89.31 82 ILE B CA 1
ATOM 1389 C C . ILE B 1 82 ? -7.141 10.68 6.273 1 89.31 82 ILE B C 1
ATOM 1391 O O . ILE B 1 82 ? -7.484 11.773 6.73 1 89.31 82 ILE B O 1
ATOM 1395 N N . GLY B 1 83 ? -6.047 10.523 5.562 1 88.81 83 GLY B N 1
ATOM 1396 C CA . GLY B 1 83 ? -5.105 11.609 5.355 1 88.81 83 GLY B CA 1
ATOM 1397 C C . GLY B 1 83 ? -5.684 12.75 4.543 1 88.81 83 GLY B C 1
ATOM 1398 O O . GLY B 1 83 ? -5.297 13.906 4.723 1 88.81 83 GLY B O 1
ATOM 1399 N N . SER B 1 84 ? -6.598 12.414 3.666 1 89.69 84 SER B N 1
ATOM 1400 C CA . SER B 1 84 ? -7.227 13.438 2.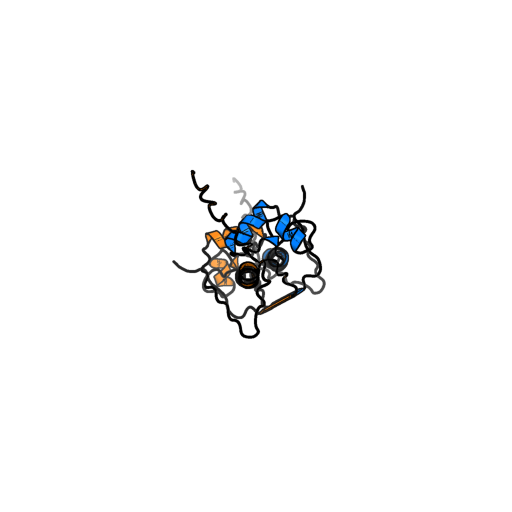84 1 89.69 84 SER B CA 1
ATOM 1401 C C . SER B 1 84 ? -8.305 14.188 3.619 1 89.69 84 SER B C 1
ATOM 1403 O O . SER B 1 84 ? -8.477 15.398 3.438 1 89.69 84 SER B O 1
ATOM 1405 N N . GLN B 1 85 ? -8.938 13.492 4.496 1 87.62 85 GLN B N 1
ATOM 1406 C CA . GLN B 1 85 ? -10.016 14.102 5.254 1 87.62 85 GLN B CA 1
ATOM 1407 C C . GLN B 1 85 ? -9.484 14.82 6.492 1 87.62 85 GLN B C 1
ATOM 1409 O O . GLN B 1 85 ? -10.078 15.805 6.949 1 87.62 85 GLN B O 1
ATOM 1414 N N . PHE B 1 86 ? -8.391 14.344 7.02 1 88.5 86 PHE B N 1
ATOM 1415 C CA . PHE B 1 86 ? -7.781 14.922 8.211 1 88.5 86 PHE B CA 1
ATOM 1416 C C . PHE B 1 86 ? -6.301 15.195 7.98 1 88.5 86 PHE B C 1
ATOM 1418 O O . PHE B 1 86 ? -5.441 14.492 8.508 1 88.5 86 PHE B O 1
ATOM 1425 N N . PRO B 1 87 ? -6.016 16.266 7.273 1 90.38 87 PRO B N 1
ATOM 1426 C CA . PRO B 1 87 ? -4.613 16.578 6.973 1 90.38 87 PRO B CA 1
ATOM 1427 C C . PRO B 1 87 ? -3.748 16.672 8.227 1 90.38 87 PRO B C 1
ATOM 1429 O O . PRO B 1 87 ? -4.199 17.188 9.25 1 90.38 87 PRO B O 1
ATOM 1432 N N . GLY B 1 88 ? -2.525 16.094 8.07 1 90.5 88 GLY B N 1
ATOM 1433 C CA . GLY B 1 88 ? -1.606 16.125 9.195 1 90.5 88 GLY B CA 1
ATOM 1434 C C . GLY B 1 88 ? -1.677 14.883 10.055 1 90.5 88 GLY B C 1
ATOM 1435 O O . GLY B 1 88 ? -0.833 14.68 10.938 1 90.5 88 GLY B O 1
ATOM 1436 N N . THR B 1 89 ? -2.654 14 9.805 1 88.12 89 THR B N 1
ATOM 1437 C CA . THR B 1 89 ? -2.812 12.781 10.586 1 88.12 89 THR B CA 1
ATOM 1438 C C . THR B 1 89 ? -1.704 11.781 10.258 1 88.12 89 THR B C 1
ATOM 1440 O O . THR B 1 89 ? -1.323 11.633 9.094 1 88.12 89 THR B O 1
ATOM 1443 N N . VAL B 1 90 ? -1.279 11.125 11.336 1 87.56 90 VAL B N 1
ATOM 1444 C CA . VAL B 1 90 ? -0.26 10.086 11.203 1 87.56 90 VAL B CA 1
ATOM 1445 C C . VAL B 1 90 ? -0.878 8.719 11.461 1 87.56 90 VAL B C 1
ATOM 1447 O O . VAL B 1 90 ? -1.501 8.5 12.508 1 87.56 90 VAL B O 1
ATOM 1450 N N . TYR B 1 91 ? -0.736 7.922 10.539 1 85 9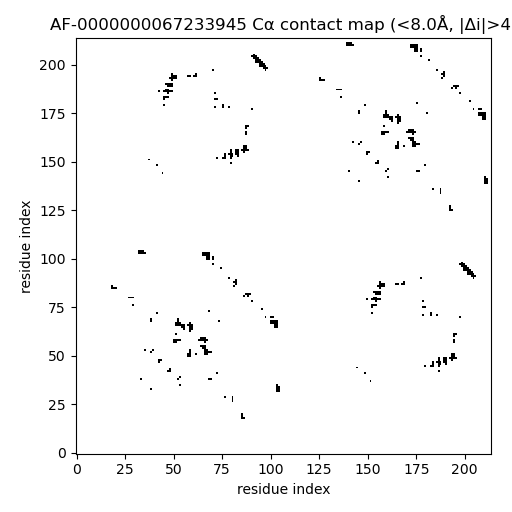1 TYR B N 1
ATOM 1451 C CA . TYR B 1 91 ? -1.192 6.539 10.656 1 85 91 TYR B CA 1
ATOM 1452 C C . TYR B 1 91 ? -0.193 5.699 11.438 1 85 91 TYR B C 1
ATOM 1454 O O . TYR B 1 91 ? 0.985 5.629 11.078 1 85 91 TYR B O 1
ATOM 1462 N N . VAL B 1 92 ? -0.62 5.012 12.539 1 89.69 92 VAL B N 1
ATOM 1463 C CA . VAL B 1 92 ? 0.351 4.418 13.453 1 89.69 92 VAL B CA 1
ATOM 1464 C C . VAL B 1 92 ? 0.336 2.898 13.305 1 89.69 92 VAL B C 1
ATOM 1466 O O . VAL B 1 92 ? 1.363 2.242 13.484 1 89.69 92 VAL B O 1
ATOM 1469 N N . SER B 1 93 ? -0.794 2.33 13.039 1 92.94 93 SER B N 1
ATOM 1470 C CA . SER B 1 93 ? -0.886 0.885 12.852 1 92.94 93 SER B CA 1
ATOM 1471 C C . SER B 1 93 ? -2.053 0.519 11.938 1 92.94 93 SER B C 1
ATOM 1473 O O . SER B 1 93 ? -2.982 1.309 11.766 1 92.94 93 SER B O 1
ATOM 1475 N N . GLN B 1 94 ? -1.915 -0.61 11.312 1 91.5 94 GLN B N 1
ATOM 1476 C CA . GLN B 1 94 ? -2.959 -1.13 10.43 1 91.5 94 GLN B CA 1
ATOM 1477 C C . GLN B 1 94 ? -2.951 -2.656 10.414 1 91.5 94 GLN B C 1
ATOM 1479 O O . GLN B 1 94 ? -1.893 -3.275 10.297 1 91.5 94 GLN B O 1
ATOM 1484 N N . THR B 1 95 ? -4.121 -3.242 10.594 1 93.88 95 THR B N 1
ATOM 1485 C CA . THR B 1 95 ? -4.316 -4.68 10.422 1 93.88 95 THR B CA 1
ATOM 1486 C C . THR B 1 95 ? -5.164 -4.969 9.188 1 93.88 95 THR B C 1
ATOM 1488 O O . THR B 1 95 ? -6.246 -4.395 9.023 1 93.88 95 THR B O 1
ATOM 1491 N N . LEU B 1 96 ? -4.617 -5.797 8.375 1 94.31 96 LEU B N 1
ATOM 1492 C CA . LEU B 1 96 ? -5.258 -6.121 7.105 1 94.31 96 LEU B CA 1
ATOM 1493 C C . LEU B 1 96 ? -5.555 -7.613 7.016 1 94.31 96 LEU B C 1
ATOM 1495 O O . LEU B 1 96 ? -4.715 -8.438 7.379 1 94.31 96 LEU B O 1
ATOM 1499 N N . ARG B 1 97 ? -6.75 -7.91 6.625 1 94.06 97 ARG B N 1
ATOM 1500 C CA . ARG B 1 97 ? -7.145 -9.25 6.207 1 94.06 97 ARG B CA 1
ATOM 1501 C C . ARG B 1 97 ? -7.723 -9.234 4.793 1 94.06 97 ARG B C 1
ATOM 1503 O O . ARG B 1 97 ? -8.75 -8.594 4.543 1 94.06 97 ARG B O 1
ATOM 1510 N N . PHE B 1 98 ? -7.09 -9.914 3.941 1 92.75 98 PHE B N 1
ATOM 1511 C CA . PHE B 1 98 ? -7.531 -9.992 2.553 1 92.75 98 PHE B CA 1
ATOM 1512 C C . PHE B 1 98 ? -8.492 -11.156 2.355 1 92.75 98 PHE B C 1
ATOM 1514 O O . PHE B 1 98 ? -8.062 -12.305 2.199 1 92.75 98 PHE B O 1
ATOM 1521 N N . ARG B 1 99 ? -9.695 -10.852 2.223 1 90.94 99 ARG B N 1
ATOM 1522 C CA . ARG B 1 99 ? -10.734 -11.875 2.32 1 90.94 99 ARG B CA 1
ATOM 1523 C C . ARG B 1 99 ? -11.156 -12.359 0.937 1 90.94 99 ARG B C 1
ATOM 1525 O O . ARG B 1 99 ? -11.484 -13.531 0.757 1 90.94 99 ARG B O 1
ATOM 1532 N N . SER B 1 100 ? -11.234 -11.477 0.01 1 91.19 100 SER B N 1
ATOM 1533 C CA . SER B 1 100 ? -11.617 -11.82 -1.356 1 91.19 100 SER B CA 1
ATOM 1534 C C . SER B 1 100 ? -10.742 -11.086 -2.373 1 91.19 100 SER B C 1
ATOM 1536 O O . SER B 1 100 ? -10.336 -9.945 -2.145 1 91.19 100 SER B O 1
ATOM 1538 N N . PRO B 1 101 ? -10.469 -11.812 -3.469 1 92.69 101 PRO B N 1
ATOM 1539 C CA . PRO B 1 101 ? -9.672 -11.133 -4.488 1 92.69 101 PRO B CA 1
ATOM 1540 C C . PRO B 1 101 ? -10.398 -9.953 -5.125 1 92.69 101 PRO B C 1
ATOM 1542 O O . PRO B 1 101 ? -11.617 -10.008 -5.316 1 92.69 101 PRO B O 1
ATOM 1545 N N . ALA B 1 102 ? -9.68 -8.891 -5.234 1 92.12 102 ALA B N 1
ATOM 1546 C CA . ALA B 1 102 ? -10.141 -7.777 -6.062 1 92.12 102 ALA B CA 1
ATOM 1547 C C . ALA B 1 102 ? -9.594 -7.883 -7.48 1 92.12 102 ALA B C 1
ATOM 1549 O O . ALA B 1 102 ? -8.398 -8.148 -7.672 1 92.12 102 ALA B O 1
ATOM 1550 N N . LEU B 1 103 ? -10.43 -7.781 -8.469 1 90.12 103 LEU B N 1
ATOM 1551 C CA . LEU B 1 103 ? -10.047 -7.883 -9.875 1 90.12 103 LEU B CA 1
ATOM 1552 C C . LEU B 1 103 ? -10.086 -6.516 -10.547 1 90.12 103 LEU B C 1
ATOM 1554 O O . LEU B 1 103 ? -10.617 -5.559 -9.984 1 90.12 103 LEU B O 1
ATOM 1558 N N . PHE B 1 104 ? -9.367 -6.414 -11.648 1 82.62 104 PHE B N 1
ATOM 1559 C CA . PHE B 1 104 ? -9.383 -5.18 -12.43 1 82.62 104 PHE B CA 1
ATOM 1560 C C . PHE B 1 104 ? -10.805 -4.809 -12.828 1 82.62 104 PHE B C 1
ATOM 1562 O O . PHE B 1 104 ? -11.664 -5.684 -12.969 1 82.62 104 PHE B O 1
ATOM 1569 N N . SER B 1 105 ? -11 -3.551 -12.641 1 65.69 105 SER B N 1
ATOM 1570 C CA . SER B 1 105 ? -12.289 -3.139 -13.172 1 65.69 105 SER B CA 1
ATOM 1571 C C . SER B 1 105 ? -12.367 -3.369 -14.68 1 65.69 105 SER B C 1
ATOM 1573 O O . SER B 1 105 ? -11.383 -3.18 -15.391 1 65.69 105 SER B O 1
ATOM 1575 N N . THR B 1 106 ? -13 -4.438 -15.156 1 49.84 106 THR B N 1
ATOM 1576 C CA . THR B 1 106 ? -13.312 -4.531 -16.578 1 49.84 106 THR B CA 1
ATOM 1577 C C . THR B 1 106 ? -14.023 -3.271 -17.062 1 49.84 106 THR B C 1
ATOM 1579 O O . THR B 1 106 ? -14.992 -2.824 -16.438 1 49.84 106 THR B O 1
ATOM 1582 N N . PRO B 1 107 ? -13.336 -2.586 -17.969 1 41.44 107 PRO B N 1
ATOM 1583 C CA . PRO B 1 107 ? -14.25 -1.646 -18.609 1 41.44 107 PRO B CA 1
ATOM 1584 C C . PRO B 1 107 ? -15.609 -2.271 -18.938 1 41.44 107 PRO B C 1
ATOM 1586 O O . PRO B 1 107 ? -15.711 -3.492 -19.078 1 41.44 107 PRO B O 1
#

Nearest PDB structures (foldseek):
  4rlj-assembly1_B  TM=8.697E-01  e=3.555E-03  Mycobacterium tuberculosis H37Rv
  5zy8-assembly1_A  TM=8.012E-01  e=2.228E-02  Mycobacterium tuberculosis H37Rv
  5zy8-assembly1_C  TM=7.835E-01  e=2.385E-02  Mycobacterium tuberculosis H37Rv
  4rlt-assembly1_A  TM=7.674E-01  e=9.288E-02  Mycobacterium tuberculosis H37Rv
  4rlw-assembly1_A  TM=7.755E-01  e=1.495E-01  Mycobacterium tuberculosis H37Rv

Secondary structure (DSSP, 8-state):
-----------------------TT-------PPPHHHHHHHHHHHT---GGGT-HHHHHHTT-SSPBPPHHHHHTHHHHHHHHHSTT----EEEEE--S--B----/-----------------------TT----------HHHHHHHHHHHT---GGGT-HHHHHHTT-SSPBPPHHHHHTHHHHHHHHHSTT----EEEEE--S--B----

Organism: Chlamydomonas reinhardtii (NCBI:txid3055)

pLDDT: mean 80.71, std 22.37, range [29.94, 97.75]

Radius of gyration: 24.03 Å; Cα contacts (8 Å, |Δi|>4): 261; chains: 2; bounding box: 47×104×61 Å